Protein AF-A0A1V5Y8K9-F1 (afdb_monomer_lite)

Radius of gyration: 16.82 Å; chains: 1; bounding box: 40×36×46 Å

Sequence (239 aa):
MERVLEIHMQEMGMYGPARVLELEQQPVSFGASEILSDGMVEGLVDAAVLACEGAGSVIVSRPEVLQAIGGHMTGLVSTEPIAEIQDGLEARGCILLDRRAGVDQLAAFKKAVENGFEKIALTLTGENARCAADLREREEELGARAMILAVHNTGISEGQAEILAESCDLVWSCASRAVREVAGRKAVLQMGISIPVFAFTLAGKRLLLNRALHFKAPLVMHRAALPLAPEDKQPSPLV

pLDDT: mean 95.14, std 3.75, range [74.12, 98.81]

Foldseek 3Di:
DVVLVVVCCVPQVALHLSGDQFAPDQPDLDFPLLLVLLCLVVVLAQWEWDAAAQFATKIDRHSRRSCSRRRSDPDDPFHAHDPSNNVVCVVVVMDGLDRRNHHDQLSNLLVCVVVPTANYEYEDELVVLVSLVVLVVCCVVSVYRYQYEYPNHAPHDLVSLQSCLVRHQKYKCALAPSVQPRNQQQFPDWDDAQTIIGGNDPSSVVSSVSSVVVRPDDDDDDDDRTPRHDPVSYDPPRD

Structure (mmCIF, N/CA/C/O backbone):
data_AF-A0A1V5Y8K9-F1
#
_entry.id   AF-A0A1V5Y8K9-F1
#
loop_
_atom_site.group_PDB
_atom_site.id
_atom_site.type_symbol
_atom_site.label_atom_id
_atom_site.label_alt_id
_atom_site.label_comp_id
_atom_site.label_asym_id
_atom_site.label_entity_id
_atom_site.label_seq_id
_atom_site.pdbx_PDB_ins_code
_atom_site.Cartn_x
_atom_site.Cartn_y
_atom_site.Cartn_z
_atom_site.occupancy
_atom_site.B_iso_or_equiv
_atom_site.auth_seq_id
_atom_site.auth_comp_id
_atom_site.auth_asym_id
_atom_site.auth_atom_id
_atom_site.pdbx_PDB_model_num
ATOM 1 N N . MET A 1 1 ? 13.364 -7.293 14.438 1.00 74.12 1 MET A N 1
ATOM 2 C CA . MET A 1 1 ? 13.243 -6.841 13.038 1.00 74.12 1 MET A CA 1
ATOM 3 C C . MET A 1 1 ? 14.333 -7.470 12.187 1.00 74.12 1 MET A C 1
ATOM 5 O O . MET A 1 1 ? 13.983 -8.202 11.281 1.00 74.12 1 MET A O 1
ATOM 9 N N . GLU A 1 2 ? 15.609 -7.301 12.548 1.00 84.62 2 GLU A N 1
ATOM 10 C CA . GLU A 1 2 ? 16.771 -7.899 11.860 1.00 84.62 2 GLU A CA 1
ATOM 11 C C . GLU A 1 2 ? 16.599 -9.387 11.516 1.00 84.62 2 GLU A C 1
ATOM 13 O O . GLU A 1 2 ? 16.552 -9.735 10.346 1.00 84.62 2 GLU A O 1
ATOM 18 N N . ARG A 1 3 ? 16.326 -10.244 12.509 1.00 88.69 3 ARG A N 1
ATOM 19 C CA . ARG A 1 3 ? 16.086 -11.681 12.277 1.00 88.69 3 ARG A CA 1
ATOM 20 C C . ARG A 1 3 ? 14.969 -11.991 11.265 1.00 88.69 3 ARG A C 1
ATOM 22 O O . ARG A 1 3 ? 15.041 -12.988 10.564 1.00 88.69 3 ARG A O 1
ATOM 29 N N . VAL A 1 4 ? 13.910 -11.178 11.217 1.00 87.94 4 VAL A N 1
ATOM 30 C CA . VAL A 1 4 ? 12.805 -11.379 10.257 1.00 87.94 4 VAL A CA 1
ATOM 31 C C . VAL A 1 4 ? 13.268 -11.020 8.847 1.00 87.94 4 VAL A C 1
ATOM 33 O O . VAL A 1 4 ? 12.968 -11.744 7.905 1.00 87.94 4 VAL A O 1
ATOM 36 N N . LEU A 1 5 ? 14.042 -9.941 8.719 1.00 88.62 5 LEU A N 1
ATOM 37 C CA . LEU A 1 5 ? 14.625 -9.521 7.450 1.00 88.62 5 LEU A CA 1
ATOM 38 C C . LEU A 1 5 ? 15.590 -10.578 6.901 1.00 88.62 5 LEU A C 1
ATOM 40 O O . LEU A 1 5 ? 15.495 -10.925 5.732 1.00 88.62 5 LEU A O 1
ATOM 44 N N . GLU A 1 6 ? 16.459 -11.138 7.746 1.00 91.31 6 GLU A N 1
ATOM 45 C CA . GLU A 1 6 ? 17.383 -12.214 7.360 1.00 91.31 6 GLU A CA 1
ATOM 46 C C . GLU A 1 6 ? 16.644 -13.446 6.823 1.00 91.31 6 GLU A C 1
ATOM 48 O O . GLU A 1 6 ? 17.034 -13.998 5.795 1.00 91.31 6 GLU A O 1
ATOM 53 N N . ILE A 1 7 ? 15.550 -13.850 7.479 1.00 92.25 7 ILE A N 1
ATOM 54 C CA . ILE A 1 7 ? 14.703 -14.958 7.016 1.00 92.25 7 ILE A CA 1
ATOM 55 C C . ILE A 1 7 ? 14.103 -14.622 5.650 1.00 92.25 7 ILE A C 1
ATOM 57 O O . ILE A 1 7 ? 14.198 -15.427 4.731 1.00 92.25 7 ILE A O 1
ATOM 61 N N . HIS A 1 8 ? 13.546 -13.421 5.472 1.00 92.38 8 HIS A N 1
ATOM 62 C CA . HIS A 1 8 ? 12.984 -13.025 4.181 1.00 92.38 8 HIS A CA 1
ATOM 63 C C . HIS A 1 8 ? 14.051 -12.938 3.077 1.00 92.38 8 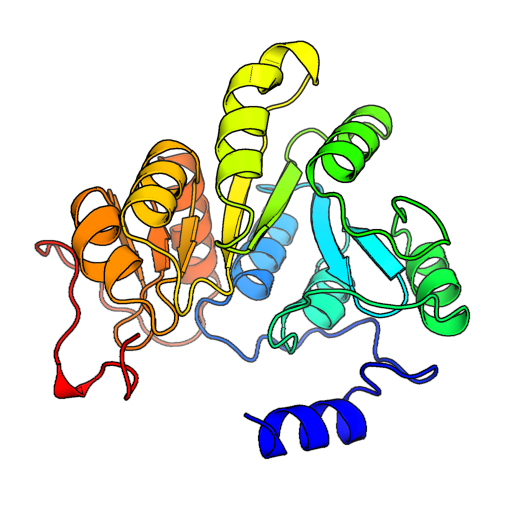HIS A C 1
ATOM 65 O O . HIS A 1 8 ? 13.789 -13.314 1.939 1.00 92.38 8 HIS A O 1
ATOM 71 N N . MET A 1 9 ? 15.272 -12.498 3.385 1.00 93.25 9 MET A N 1
ATOM 72 C CA . MET A 1 9 ? 16.379 -12.521 2.423 1.00 93.25 9 MET A CA 1
ATOM 73 C C . MET A 1 9 ? 16.729 -13.952 1.999 1.00 93.25 9 MET A C 1
ATOM 75 O O . MET A 1 9 ? 16.954 -14.196 0.817 1.00 93.25 9 MET A O 1
ATOM 79 N N . GLN A 1 10 ? 16.740 -14.900 2.939 1.00 94.44 10 GLN A N 1
ATOM 80 C CA . GLN A 1 10 ? 17.047 -16.305 2.659 1.00 94.44 10 GLN A CA 1
ATOM 81 C C . GLN A 1 10 ? 15.921 -17.023 1.904 1.00 94.44 10 GLN A C 1
ATOM 83 O O . GLN A 1 10 ? 16.192 -17.740 0.946 1.00 94.44 10 GLN A O 1
ATOM 88 N N . GLU A 1 11 ? 14.672 -16.844 2.331 1.00 92.88 11 GLU A N 1
ATOM 89 C CA . GLU A 1 11 ? 13.521 -17.584 1.801 1.00 92.88 11 GLU A CA 1
ATOM 90 C C . GLU A 1 11 ? 12.940 -16.947 0.535 1.00 92.88 11 GLU A C 1
ATOM 92 O O . GLU A 1 11 ? 12.492 -17.658 -0.362 1.00 92.88 11 GLU A O 1
ATOM 97 N N . MET A 1 12 ? 12.966 -15.614 0.443 1.00 94.12 12 MET A N 1
ATOM 98 C CA . MET A 1 12 ? 12.319 -14.854 -0.632 1.00 94.12 12 MET A CA 1
ATOM 99 C C . MET A 1 12 ? 13.317 -14.169 -1.570 1.00 94.12 12 MET A C 1
ATOM 101 O O . MET A 1 12 ? 12.895 -13.479 -2.500 1.00 94.12 12 MET A O 1
ATOM 105 N N . GLY A 1 13 ? 14.625 -14.306 -1.323 1.00 95.12 13 GLY A N 1
ATOM 106 C CA . GLY A 1 13 ? 15.669 -13.671 -2.128 1.00 95.12 13 GLY A CA 1
ATOM 107 C C . GLY A 1 13 ? 15.601 -12.140 -2.124 1.00 95.12 13 GLY A C 1
ATOM 108 O O . GLY A 1 13 ? 16.050 -11.514 -3.084 1.00 95.12 13 GLY A O 1
ATOM 109 N N . MET A 1 14 ? 14.990 -11.535 -1.095 1.00 93.75 14 MET A N 1
ATOM 110 C CA . MET A 1 14 ? 14.825 -10.079 -1.009 1.00 93.75 14 MET A CA 1
ATOM 111 C C . MET A 1 14 ? 16.171 -9.363 -1.112 1.00 93.75 14 MET A C 1
ATOM 113 O O . MET A 1 14 ? 17.180 -9.844 -0.595 1.00 93.75 14 MET A O 1
ATOM 117 N N . TYR A 1 15 ? 16.167 -8.190 -1.749 1.00 93.12 15 TYR A N 1
ATOM 118 C CA . TYR A 1 15 ? 17.365 -7.371 -1.994 1.00 93.12 15 TYR A CA 1
ATOM 119 C C . TYR A 1 15 ? 18.460 -8.071 -2.822 1.00 93.12 15 TYR A C 1
ATOM 121 O O . TYR A 1 15 ? 19.618 -7.659 -2.789 1.00 93.12 15 TYR A O 1
ATOM 129 N N . GLY A 1 16 ? 18.108 -9.119 -3.574 1.00 94.75 16 GLY A N 1
ATOM 130 C CA . GLY A 1 16 ? 19.037 -9.869 -4.412 1.00 94.75 16 GLY A CA 1
ATOM 131 C C . GLY A 1 16 ? 18.427 -10.333 -5.739 1.00 94.75 16 GLY A C 1
ATOM 132 O O . GLY A 1 16 ? 17.220 -10.227 -5.955 1.00 94.75 16 GLY A O 1
ATOM 133 N N . PRO A 1 17 ? 19.256 -10.881 -6.643 1.00 96.38 17 PRO A N 1
ATOM 134 C CA . PRO A 1 17 ? 18.831 -11.260 -7.993 1.00 96.38 17 PRO A CA 1
ATOM 135 C C . PRO A 1 17 ? 17.883 -12.470 -8.025 1.00 96.38 17 PRO A C 1
ATOM 137 O O . PRO A 1 17 ? 17.198 -12.696 -9.015 1.00 96.38 17 PRO A O 1
ATOM 140 N N . ALA A 1 18 ? 17.826 -13.250 -6.942 1.00 95.50 18 ALA A N 1
ATOM 141 C CA . ALA A 1 18 ? 16.966 -14.426 -6.811 1.00 95.50 18 ALA A CA 1
ATOM 142 C C . ALA A 1 18 ? 15.607 -14.111 -6.155 1.00 95.50 18 ALA A C 1
ATOM 144 O O . ALA A 1 18 ? 14.974 -15.009 -5.599 1.00 95.50 18 ALA A O 1
ATOM 145 N N . ARG A 1 19 ? 15.174 -12.842 -6.171 1.00 96.81 19 ARG A N 1
ATOM 146 C CA . ARG A 1 19 ? 13.926 -12.412 -5.534 1.00 96.81 19 ARG A CA 1
ATOM 147 C C . ARG A 1 19 ? 12.723 -13.169 -6.091 1.00 96.81 19 ARG A C 1
ATOM 149 O O . ARG A 1 19 ? 12.517 -13.238 -7.301 1.00 96.81 19 ARG A O 1
ATOM 156 N N . VAL A 1 20 ? 11.884 -13.674 -5.195 1.00 97.12 20 VAL A N 1
ATOM 157 C CA . VAL A 1 20 ? 10.565 -14.210 -5.541 1.00 97.12 20 VAL A CA 1
ATOM 158 C C . VAL A 1 20 ? 9.664 -13.061 -5.996 1.00 97.12 20 VAL A C 1
ATOM 160 O O . VAL A 1 20 ? 9.479 -12.092 -5.262 1.00 97.12 20 VAL A O 1
ATOM 163 N N . LEU A 1 21 ? 9.103 -13.176 -7.204 1.00 97.38 21 LEU A N 1
ATOM 164 C CA . LEU A 1 21 ? 8.271 -12.139 -7.834 1.00 97.38 21 LEU A CA 1
ATOM 165 C C . LEU A 1 21 ? 6.805 -12.549 -8.028 1.00 97.38 21 LEU A C 1
ATOM 167 O O . LEU A 1 21 ? 6.030 -11.756 -8.547 1.00 97.38 21 LEU A O 1
ATOM 171 N N . GLU A 1 22 ? 6.418 -13.761 -7.622 1.00 96.81 22 GLU A N 1
ATOM 172 C CA . GLU A 1 22 ? 5.031 -14.245 -7.610 1.00 96.81 22 GLU A CA 1
ATOM 173 C C . GLU A 1 22 ? 4.796 -15.061 -6.335 1.00 96.81 22 GLU A C 1
ATOM 175 O O . GLU A 1 22 ? 5.604 -15.927 -5.994 1.00 96.81 22 GLU A O 1
ATOM 180 N N . LEU A 1 23 ? 3.711 -14.770 -5.618 1.00 94.50 23 LEU A N 1
ATOM 181 C CA . LEU A 1 23 ? 3.360 -15.409 -4.354 1.00 94.50 23 LEU A CA 1
ATOM 182 C C . LEU A 1 23 ? 1.836 -15.449 -4.197 1.00 94.50 23 LEU A C 1
ATOM 184 O O . LEU A 1 23 ? 1.176 -14.420 -4.283 1.00 94.50 23 LEU A O 1
ATOM 188 N N . GLU A 1 24 ? 1.271 -16.623 -3.921 1.00 90.12 24 GLU A N 1
ATOM 189 C CA . GLU A 1 24 ? -0.172 -16.761 -3.650 1.00 90.12 24 GLU A CA 1
ATOM 190 C C . GLU A 1 24 ? -0.498 -16.629 -2.156 1.00 90.12 24 GLU A C 1
ATOM 192 O O . GLU A 1 24 ? -1.630 -16.350 -1.758 1.00 90.12 24 GLU A O 1
ATOM 197 N N . GLN A 1 25 ? 0.494 -16.868 -1.300 1.00 88.75 25 GLN A N 1
ATOM 198 C CA . GLN A 1 25 ? 0.333 -16.871 0.142 1.00 88.75 25 GLN A CA 1
ATOM 199 C C . GLN A 1 25 ? 0.067 -15.457 0.666 1.00 88.75 25 GLN A C 1
ATOM 201 O O . GLN A 1 25 ? 0.749 -14.490 0.332 1.00 88.75 25 GLN A O 1
ATOM 206 N N . GLN A 1 26 ? -0.904 -15.378 1.570 1.00 87.38 26 GLN A N 1
ATOM 207 C CA . GLN A 1 26 ? -1.323 -14.165 2.262 1.00 87.38 26 GLN A CA 1
ATOM 208 C C . GLN A 1 26 ? -0.941 -14.282 3.749 1.00 87.38 26 GLN A C 1
ATOM 210 O O . GLN A 1 26 ? -1.756 -14.750 4.551 1.00 87.38 26 GLN A O 1
ATOM 215 N N . PRO A 1 27 ? 0.312 -13.961 4.131 1.00 83.25 27 PRO A N 1
ATOM 216 C CA . PRO A 1 27 ? 0.825 -14.176 5.480 1.00 83.25 27 PRO A CA 1
ATOM 217 C C . PRO A 1 27 ? 0.194 -13.248 6.523 1.00 83.25 27 PRO A C 1
ATOM 219 O O . PRO A 1 27 ? 0.219 -13.578 7.710 1.00 83.25 27 PRO A O 1
ATOM 222 N N . VAL A 1 28 ? -0.374 -12.104 6.119 1.00 88.00 28 VAL A N 1
ATOM 223 C CA . VAL A 1 28 ? -0.943 -11.123 7.050 1.00 88.00 28 VAL A CA 1
ATOM 224 C C . VAL A 1 28 ? -2.467 -11.100 6.962 1.00 88.00 28 VAL A C 1
ATOM 226 O O . VAL A 1 28 ? -3.063 -11.045 5.890 1.00 88.00 28 VAL A O 1
ATOM 229 N N . SER A 1 29 ? -3.144 -11.092 8.114 1.00 92.25 29 SER A N 1
ATOM 230 C CA . SER A 1 29 ? -4.611 -11.119 8.138 1.00 92.25 29 SER A CA 1
ATOM 231 C C . SER A 1 29 ? -5.245 -9.927 7.417 1.00 92.25 29 SER A C 1
ATOM 233 O O . SER A 1 29 ? -6.138 -10.109 6.597 1.00 92.25 29 SER A O 1
ATOM 235 N N . PHE A 1 30 ? -4.762 -8.717 7.701 1.00 95.12 30 PHE A N 1
ATOM 236 C CA . PHE A 1 30 ? -5.234 -7.461 7.107 1.00 95.12 30 PHE A CA 1
ATOM 237 C C . PHE A 1 30 ? -4.038 -6.601 6.673 1.00 95.12 30 PHE A C 1
ATOM 239 O O . PHE A 1 30 ? -3.928 -5.434 7.053 1.00 95.12 30 PHE A O 1
ATOM 246 N N . GLY A 1 31 ? -3.080 -7.196 5.958 1.00 95.75 31 GLY A N 1
ATOM 247 C CA . GLY A 1 31 ? -1.970 -6.448 5.371 1.00 95.75 31 GLY A CA 1
ATOM 248 C C . GLY A 1 31 ? -2.405 -5.707 4.107 1.00 95.75 31 GLY A C 1
ATOM 249 O O . GLY A 1 31 ? -3.463 -5.977 3.533 1.00 95.75 31 GLY A O 1
ATOM 250 N N . ALA A 1 32 ? -1.623 -4.703 3.709 1.00 97.06 32 ALA A N 1
ATOM 251 C CA . ALA A 1 32 ? -1.962 -3.868 2.558 1.00 97.06 32 ALA A CA 1
ATOM 252 C C . ALA A 1 32 ? -1.979 -4.683 1.265 1.00 97.06 32 ALA A C 1
ATOM 254 O O . ALA A 1 32 ? -2.900 -4.536 0.465 1.00 97.06 32 ALA A O 1
ATOM 255 N N . SER A 1 33 ? -1.007 -5.579 1.091 1.00 96.81 33 SER A N 1
ATOM 256 C CA . SER A 1 33 ? -0.920 -6.423 -0.094 1.00 96.81 33 SER A CA 1
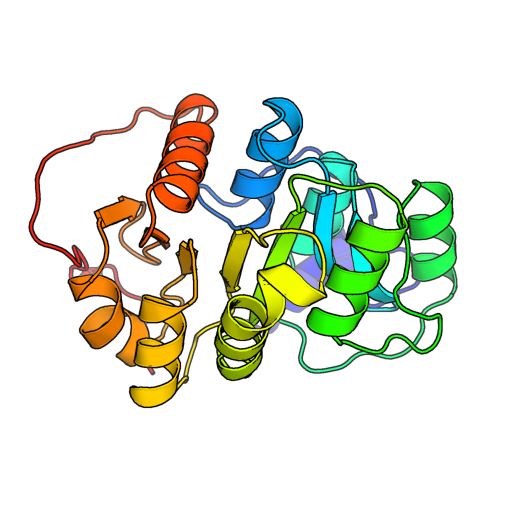ATOM 257 C C . SER A 1 33 ? -2.069 -7.424 -0.179 1.00 96.81 33 SER A C 1
ATOM 259 O O . SER A 1 33 ? -2.615 -7.619 -1.259 1.00 96.81 33 SER A O 1
ATOM 261 N N . GLU A 1 34 ? -2.524 -7.980 0.946 1.00 96.88 34 GLU A N 1
ATOM 262 C CA . GLU A 1 34 ? -3.670 -8.891 0.965 1.00 96.88 34 GLU A CA 1
ATOM 263 C C . GLU A 1 34 ? -4.969 -8.178 0.596 1.00 96.88 34 GLU A C 1
ATOM 265 O O . GLU A 1 34 ? -5.731 -8.670 -0.232 1.00 96.88 34 GLU A O 1
ATOM 270 N N . ILE A 1 35 ? -5.204 -6.996 1.175 1.00 98.00 35 ILE A N 1
ATOM 271 C CA . ILE A 1 35 ? -6.380 -6.180 0.857 1.00 98.00 35 ILE A CA 1
ATOM 272 C C . ILE A 1 35 ? -6.393 -5.804 -0.628 1.00 98.00 35 ILE A C 1
ATOM 274 O O . ILE A 1 35 ? -7.439 -5.891 -1.269 1.00 98.00 35 ILE A O 1
ATOM 278 N N . LEU A 1 36 ? -5.255 -5.361 -1.168 1.00 98.12 36 LEU A N 1
ATOM 279 C CA . LEU A 1 36 ? -5.160 -4.964 -2.570 1.00 98.12 36 LEU A CA 1
ATOM 280 C C . LEU A 1 36 ? -5.263 -6.161 -3.516 1.00 98.12 36 LEU A C 1
ATOM 282 O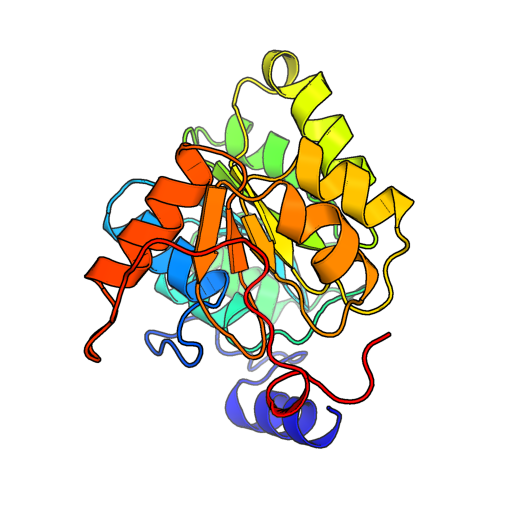 O . LEU A 1 36 ? -5.929 -6.039 -4.536 1.00 98.12 36 LEU A O 1
ATOM 286 N N . SER A 1 37 ? -4.682 -7.311 -3.166 1.00 97.38 37 SER A N 1
ATOM 287 C CA . SER A 1 37 ? -4.807 -8.546 -3.950 1.00 97.38 37 SER A CA 1
ATOM 288 C C . SER A 1 37 ? -6.264 -8.987 -4.061 1.00 97.38 37 SER A C 1
ATOM 290 O O . SER A 1 37 ? -6.755 -9.194 -5.168 1.00 97.38 37 SER A O 1
ATOM 292 N N . ASP A 1 38 ? -6.989 -9.058 -2.939 1.00 97.62 38 ASP A N 1
ATOM 293 C CA . ASP A 1 38 ? -8.421 -9.386 -2.957 1.00 97.62 38 ASP A CA 1
ATOM 294 C C . ASP A 1 38 ? -9.222 -8.299 -3.696 1.00 97.62 38 ASP A C 1
ATOM 296 O O . ASP A 1 38 ? -10.173 -8.589 -4.418 1.00 97.62 38 ASP A O 1
ATOM 300 N N . GLY A 1 39 ? -8.827 -7.029 -3.549 1.00 98.06 39 GLY A N 1
ATOM 301 C CA . GLY A 1 39 ? -9.414 -5.909 -4.283 1.00 98.06 39 GLY A CA 1
ATOM 302 C C . GLY A 1 39 ? -9.232 -6.022 -5.799 1.00 98.06 39 GLY A C 1
ATOM 303 O O . GLY A 1 39 ? -10.150 -5.677 -6.537 1.00 98.06 39 GLY A O 1
ATOM 304 N N . MET A 1 40 ? -8.092 -6.531 -6.266 1.00 97.75 40 MET A N 1
ATOM 305 C CA . MET A 1 40 ? -7.842 -6.804 -7.682 1.00 97.75 40 MET A CA 1
ATOM 306 C C . MET A 1 40 ? -8.675 -7.973 -8.197 1.00 97.75 40 MET A C 1
ATOM 308 O O . MET A 1 40 ? -9.294 -7.861 -9.252 1.00 97.75 40 MET A O 1
ATOM 312 N N . VAL A 1 41 ? -8.754 -9.064 -7.429 1.00 96.56 41 VAL A N 1
ATOM 313 C CA . VAL A 1 41 ? -9.584 -10.232 -7.770 1.00 96.56 41 VAL A CA 1
ATOM 314 C C . VAL A 1 41 ? -11.056 -9.837 -7.943 1.00 96.56 41 VAL A C 1
ATOM 316 O O . VAL A 1 41 ? -11.708 -10.283 -8.883 1.00 96.56 41 VAL A O 1
ATOM 319 N N . GLU A 1 42 ? -11.557 -8.944 -7.089 1.00 97.56 42 GLU A N 1
ATOM 320 C CA . GLU A 1 42 ? -12.947 -8.466 -7.107 1.00 97.56 42 GLU A CA 1
ATOM 321 C C . GLU A 1 42 ? -13.165 -7.227 -8.003 1.00 97.56 42 GLU A C 1
ATOM 323 O O . GLU A 1 42 ? -14.242 -6.622 -8.005 1.00 97.56 42 GLU A O 1
ATOM 328 N N . GLY A 1 43 ? -12.146 -6.800 -8.758 1.00 96.81 43 GLY A N 1
ATOM 329 C CA . GLY A 1 43 ? -12.230 -5.658 -9.676 1.00 96.81 43 GLY A CA 1
ATOM 330 C C . GLY A 1 43 ? -12.466 -4.303 -8.994 1.00 96.81 43 GLY A C 1
ATOM 331 O O . GLY A 1 43 ? -12.952 -3.361 -9.628 1.00 96.81 43 GLY A O 1
ATOM 332 N N . LEU A 1 44 ? -12.150 -4.181 -7.703 1.00 97.94 44 LEU A N 1
ATOM 333 C CA . LEU A 1 44 ? -12.151 -2.919 -6.954 1.00 97.94 44 LEU A CA 1
ATOM 334 C C . LEU A 1 44 ? -10.904 -2.075 -7.236 1.00 97.94 44 LEU A C 1
ATOM 336 O O . LEU A 1 44 ? -10.954 -0.859 -7.065 1.00 97.94 44 LEU A O 1
ATOM 340 N N . VAL A 1 45 ? -9.814 -2.723 -7.648 1.00 98.06 45 VAL A N 1
ATOM 341 C CA . VAL A 1 45 ? -8.517 -2.126 -7.979 1.00 98.06 45 VAL A CA 1
ATOM 342 C C . VAL A 1 45 ? -8.033 -2.754 -9.285 1.00 98.06 45 VAL A C 1
ATOM 344 O O . VAL A 1 45 ? -7.991 -3.971 -9.386 1.00 98.06 45 VAL A O 1
ATOM 347 N N . ASP A 1 46 ? -7.661 -1.952 -10.276 1.00 97.56 46 ASP A N 1
ATOM 348 C CA . ASP A 1 46 ? -7.120 -2.448 -11.552 1.00 97.56 46 ASP A CA 1
ATOM 349 C C . ASP A 1 46 ? -5.585 -2.492 -11.530 1.00 97.56 46 ASP A C 1
ATOM 351 O O . ASP A 1 46 ? -4.961 -3.345 -12.159 1.00 97.56 46 ASP A O 1
ATOM 355 N N . ALA A 1 47 ? -4.970 -1.569 -10.787 1.00 98.38 47 ALA A N 1
ATOM 356 C CA . ALA A 1 47 ? -3.531 -1.514 -10.577 1.00 98.38 47 ALA A CA 1
ATOM 357 C C . ALA A 1 47 ? -3.192 -0.936 -9.204 1.00 98.38 47 ALA A C 1
ATOM 359 O O . ALA A 1 47 ? -3.928 -0.115 -8.656 1.00 98.38 47 ALA A O 1
ATOM 360 N N . ALA A 1 48 ? -2.046 -1.333 -8.667 1.00 98.56 48 ALA A N 1
ATOM 361 C CA . ALA A 1 48 ? -1.467 -0.749 -7.475 1.00 98.56 48 ALA A CA 1
ATOM 362 C C . ALA A 1 48 ? -0.095 -0.152 -7.770 1.00 98.56 48 ALA A C 1
ATOM 364 O O . ALA A 1 48 ? 0.710 -0.740 -8.491 1.00 98.56 48 ALA A O 1
ATOM 365 N N . VAL A 1 49 ? 0.176 0.988 -7.150 1.00 98.44 49 VAL A N 1
ATOM 366 C CA . VAL A 1 49 ? 1.490 1.613 -7.086 1.00 98.44 49 VAL A CA 1
ATOM 367 C C . VAL A 1 49 ? 2.109 1.295 -5.727 1.00 98.44 49 VAL A C 1
ATOM 369 O O . VAL A 1 49 ? 1.527 1.579 -4.673 1.00 98.44 49 VAL A O 1
ATOM 372 N N . LEU A 1 50 ? 3.283 0.672 -5.745 1.00 96.81 50 LEU A N 1
ATOM 373 C CA . LEU A 1 50 ? 4.023 0.297 -4.547 1.00 96.81 50 LEU A CA 1
ATOM 374 C C . LEU A 1 50 ? 5.526 0.454 -4.742 1.00 96.81 50 LEU A C 1
ATOM 376 O O . LEU A 1 50 ? 6.022 0.550 -5.861 1.00 96.81 50 LEU A O 1
ATOM 380 N N . ALA A 1 51 ? 6.252 0.527 -3.632 1.00 96.94 51 ALA A N 1
ATOM 381 C CA . ALA A 1 51 ? 7.705 0.475 -3.649 1.00 96.94 51 ALA A CA 1
ATOM 382 C C . ALA A 1 51 ? 8.176 -0.987 -3.724 1.00 96.94 51 ALA A C 1
ATOM 384 O O . ALA A 1 51 ? 7.609 -1.853 -3.062 1.00 96.94 51 ALA A O 1
ATOM 385 N N . CYS A 1 52 ? 9.216 -1.252 -4.509 1.00 97.25 52 CYS A N 1
ATOM 386 C CA . CYS A 1 52 ? 9.888 -2.540 -4.620 1.00 97.25 52 CYS A CA 1
ATOM 387 C C . CYS A 1 52 ? 11.399 -2.323 -4.548 1.00 97.25 52 CYS A C 1
ATOM 389 O O . CYS A 1 52 ? 11.953 -1.481 -5.259 1.00 97.25 52 CYS A O 1
ATOM 391 N N . GLU A 1 53 ? 12.092 -3.087 -3.708 1.00 96.44 53 GLU A N 1
ATOM 392 C CA . GLU A 1 53 ? 13.550 -3.073 -3.706 1.00 96.44 53 GLU A CA 1
ATOM 393 C C . GLU A 1 53 ? 14.088 -3.501 -5.078 1.00 96.44 53 GLU A C 1
ATOM 395 O O . GLU A 1 53 ? 13.458 -4.300 -5.771 1.00 96.44 53 GLU A O 1
ATOM 400 N N . GLY A 1 54 ? 15.214 -2.940 -5.514 1.00 97.56 54 GLY A N 1
ATOM 401 C CA . GLY A 1 54 ? 15.754 -3.206 -6.851 1.00 97.56 54 GLY A CA 1
ATOM 402 C C . GLY A 1 54 ? 15.082 -2.425 -7.986 1.00 97.56 54 GLY A C 1
ATOM 403 O O . GLY A 1 54 ? 15.673 -2.265 -9.055 1.00 97.56 54 GLY A O 1
ATOM 404 N N . ALA A 1 55 ? 13.858 -1.930 -7.775 1.00 98.19 55 ALA A N 1
ATOM 405 C CA . ALA A 1 55 ? 12.997 -1.411 -8.840 1.00 98.19 55 ALA A CA 1
ATOM 406 C C . ALA A 1 55 ? 12.387 -0.025 -8.562 1.00 98.19 55 ALA A C 1
ATOM 408 O O . ALA A 1 55 ? 11.968 0.644 -9.503 1.00 98.19 55 ALA A O 1
ATOM 409 N N . GLY A 1 56 ? 12.378 0.445 -7.312 1.00 98.00 56 GLY A N 1
ATOM 410 C CA . GLY A 1 56 ? 11.795 1.737 -6.947 1.00 98.00 56 GLY A CA 1
ATOM 411 C C . GLY A 1 56 ? 10.268 1.688 -6.921 1.00 98.00 56 GLY A C 1
ATOM 412 O O . GLY A 1 56 ? 9.688 0.711 -6.450 1.00 98.00 56 GLY A O 1
ATOM 413 N N . SER A 1 57 ? 9.598 2.735 -7.402 1.00 98.19 57 SER A N 1
ATOM 414 C CA . SER A 1 57 ? 8.140 2.721 -7.571 1.00 98.19 57 SER A CA 1
ATOM 415 C C . SER A 1 57 ? 7.732 1.887 -8.786 1.00 98.19 57 SER A C 1
ATOM 417 O O . SER A 1 57 ? 8.221 2.097 -9.898 1.00 98.19 57 SER A O 1
ATOM 419 N N . VAL A 1 58 ? 6.798 0.963 -8.577 1.00 98.56 58 VAL A N 1
ATOM 420 C CA . VAL A 1 58 ? 6.310 0.029 -9.594 1.00 98.56 58 VAL A CA 1
ATOM 421 C C . VAL A 1 58 ? 4.788 0.037 -9.646 1.00 98.56 58 VAL A C 1
ATOM 423 O O . VAL A 1 58 ? 4.123 0.134 -8.615 1.00 98.56 58 VAL A O 1
ATOM 426 N N . ILE A 1 59 ? 4.241 -0.064 -10.856 1.00 98.81 59 ILE A N 1
ATOM 427 C CA . ILE A 1 59 ? 2.817 -0.255 -11.116 1.00 98.81 59 ILE A CA 1
ATOM 428 C C . ILE A 1 59 ? 2.592 -1.739 -11.397 1.00 98.81 59 ILE A C 1
ATOM 430 O O . ILE A 1 59 ? 3.220 -2.314 -12.290 1.00 98.81 59 ILE A O 1
ATOM 434 N N . VAL A 1 60 ? 1.692 -2.351 -10.635 1.00 98.69 60 VAL A N 1
ATOM 435 C CA . VAL A 1 60 ? 1.412 -3.788 -10.669 1.00 98.69 60 VAL A CA 1
ATOM 436 C C . VAL A 1 60 ? -0.083 -4.011 -10.842 1.00 98.69 60 VAL A C 1
ATOM 438 O O . VAL A 1 60 ? -0.879 -3.401 -10.137 1.00 98.69 60 VAL A O 1
ATOM 441 N N . SER A 1 61 ? -0.469 -4.901 -11.752 1.00 98.25 61 SER A N 1
ATOM 442 C CA . SER A 1 61 ? -1.871 -5.247 -12.048 1.00 98.25 61 SER A CA 1
ATOM 443 C C . SER A 1 61 ? -2.187 -6.734 -11.843 1.00 98.25 61 SER A C 1
ATOM 445 O O . SER A 1 61 ? -3.275 -7.197 -12.178 1.00 98.25 61 SER A O 1
ATOM 447 N N . ARG A 1 62 ? -1.235 -7.499 -11.293 1.00 98.00 62 ARG A N 1
ATOM 448 C CA . ARG A 1 62 ? -1.373 -8.933 -11.009 1.00 98.00 62 ARG A CA 1
ATOM 449 C C . ARG A 1 62 ? -1.303 -9.191 -9.499 1.00 98.00 62 ARG A C 1
ATOM 451 O O . ARG A 1 62 ? -0.277 -8.845 -8.904 1.00 98.00 62 ARG A O 1
ATOM 458 N N . PRO A 1 63 ? -2.336 -9.798 -8.881 1.00 97.31 63 PRO A N 1
ATOM 459 C CA . PRO A 1 63 ? -2.389 -10.035 -7.435 1.00 97.31 63 PRO A CA 1
ATOM 460 C C . PRO A 1 63 ? -1.176 -10.797 -6.888 1.00 97.31 63 PRO A C 1
ATOM 462 O O . PRO A 1 63 ? -0.577 -10.389 -5.901 1.00 97.31 63 PRO A O 1
ATOM 465 N N . GLU A 1 64 ? -0.759 -11.865 -7.561 1.00 97.50 64 GLU A N 1
ATOM 466 C CA . GLU A 1 64 ? 0.363 -12.716 -7.163 1.00 97.50 64 GLU A CA 1
ATOM 467 C C . GLU A 1 64 ? 1.704 -11.971 -7.175 1.00 97.50 64 GLU A C 1
ATOM 469 O O . GLU A 1 64 ? 2.565 -12.215 -6.328 1.00 97.50 64 GLU A O 1
ATOM 474 N N . VAL A 1 65 ? 1.873 -11.018 -8.096 1.00 98.00 65 VAL A N 1
ATOM 475 C CA . VAL A 1 65 ? 3.074 -10.177 -8.162 1.00 98.00 65 VAL A CA 1
ATOM 476 C C . VAL A 1 65 ? 3.027 -9.107 -7.079 1.00 98.00 65 VAL A C 1
ATOM 478 O O . VAL A 1 65 ? 4.005 -8.892 -6.367 1.00 98.00 65 VAL A O 1
ATOM 481 N N . LEU A 1 66 ? 1.864 -8.478 -6.896 1.00 97.62 66 LEU A N 1
ATOM 482 C CA . LEU A 1 66 ? 1.639 -7.498 -5.837 1.00 97.62 66 LEU A CA 1
ATOM 483 C C . LEU A 1 66 ? 1.935 -8.101 -4.461 1.00 97.62 66 LEU A C 1
ATOM 485 O O . LEU A 1 66 ? 2.601 -7.477 -3.631 1.00 97.62 66 LEU A O 1
ATOM 489 N N . GLN A 1 67 ? 1.469 -9.326 -4.237 1.00 96.50 67 GLN A N 1
ATOM 490 C CA . GLN A 1 67 ? 1.648 -10.046 -2.991 1.00 96.50 67 GLN A CA 1
ATOM 491 C C . GLN A 1 67 ? 3.112 -10.431 -2.750 1.00 96.50 67 GLN A C 1
ATOM 493 O O . GLN A 1 67 ? 3.595 -10.277 -1.628 1.00 96.50 67 GLN A O 1
ATOM 498 N N . ALA A 1 68 ? 3.848 -10.846 -3.786 1.00 96.31 68 ALA A N 1
ATOM 499 C CA . ALA A 1 68 ? 5.281 -11.130 -3.675 1.00 96.31 68 ALA A CA 1
ATOM 500 C C . ALA A 1 68 ? 6.105 -9.894 -3.282 1.00 96.31 68 ALA A C 1
ATOM 502 O O . ALA A 1 68 ? 7.049 -9.993 -2.493 1.00 96.31 68 ALA A O 1
ATOM 503 N N . ILE A 1 69 ? 5.729 -8.720 -3.799 1.00 95.81 69 ILE A N 1
ATOM 504 C CA . ILE A 1 69 ? 6.407 -7.464 -3.474 1.00 95.81 69 ILE A CA 1
ATOM 505 C C . ILE A 1 69 ? 6.056 -7.017 -2.052 1.00 95.81 69 ILE A C 1
ATOM 507 O O . ILE A 1 69 ? 6.953 -6.789 -1.241 1.00 95.81 69 ILE A O 1
ATOM 511 N N . GLY A 1 70 ? 4.762 -6.888 -1.747 1.00 93.56 70 GLY A N 1
ATOM 512 C CA . GLY A 1 70 ? 4.293 -6.227 -0.529 1.00 93.56 70 GLY A CA 1
ATOM 513 C C . GLY A 1 70 ? 4.196 -7.120 0.710 1.00 93.56 70 GLY A C 1
ATOM 514 O O . GLY A 1 70 ? 4.397 -6.624 1.817 1.00 93.56 70 GLY A O 1
ATOM 515 N N . GLY A 1 71 ? 3.932 -8.422 0.556 1.00 90.25 71 GLY A N 1
ATOM 516 C CA . GLY A 1 71 ? 3.563 -9.308 1.672 1.00 90.25 71 GLY A CA 1
ATOM 517 C C . GLY A 1 71 ? 4.647 -9.490 2.737 1.00 90.25 71 GLY A C 1
ATOM 518 O O . GLY A 1 71 ? 4.340 -9.740 3.902 1.00 90.25 71 GLY A O 1
ATOM 519 N N . HIS A 1 72 ? 5.915 -9.317 2.356 1.00 86.06 72 HIS A N 1
ATOM 520 C CA . HIS A 1 72 ? 7.077 -9.495 3.236 1.00 86.06 72 HIS A CA 1
ATOM 521 C C . HIS A 1 72 ? 7.921 -8.224 3.415 1.00 86.06 72 HIS A C 1
ATOM 523 O O . HIS A 1 72 ? 8.943 -8.251 4.107 1.00 86.06 72 HIS A O 1
ATOM 529 N N . MET A 1 73 ? 7.511 -7.102 2.818 1.00 85.25 73 MET A N 1
ATOM 530 C CA . MET A 1 73 ? 8.294 -5.870 2.843 1.00 85.25 73 MET A CA 1
ATOM 531 C C . MET A 1 73 ? 8.189 -5.160 4.193 1.00 85.25 73 MET A C 1
ATOM 533 O O . MET A 1 73 ? 7.103 -4.830 4.665 1.00 85.25 73 MET A O 1
ATOM 537 N N . THR A 1 74 ? 9.332 -4.871 4.816 1.00 78.62 74 THR A N 1
ATOM 538 C CA . THR A 1 74 ? 9.400 -4.253 6.152 1.00 78.62 74 THR A CA 1
ATOM 539 C C . THR A 1 74 ? 9.583 -2.728 6.127 1.00 78.62 74 THR A C 1
ATOM 541 O O . THR A 1 74 ? 10.021 -2.145 7.115 1.00 78.62 74 THR A O 1
ATOM 544 N N . GLY A 1 75 ? 9.196 -2.073 5.031 1.00 84.81 75 GLY A N 1
ATOM 545 C CA . GLY A 1 75 ? 9.425 -0.650 4.762 1.00 84.81 75 GLY A CA 1
ATOM 546 C C . GLY A 1 75 ? 10.678 -0.427 3.917 1.00 84.81 75 GLY A C 1
ATOM 547 O O . GLY A 1 75 ? 11.662 -1.152 4.056 1.00 84.81 75 GLY A O 1
ATOM 548 N N . LEU A 1 76 ? 10.631 0.562 3.022 1.00 90.69 76 LEU A N 1
ATOM 549 C CA . LEU A 1 76 ? 11.713 0.887 2.095 1.00 90.69 76 LEU A CA 1
ATOM 550 C C . LEU A 1 76 ? 11.921 2.402 2.067 1.00 90.69 76 LEU A C 1
ATOM 552 O O . LEU A 1 76 ? 11.019 3.140 1.679 1.00 90.69 76 LEU A O 1
ATOM 556 N N . VAL A 1 77 ? 13.102 2.852 2.492 1.00 89.50 77 VAL A N 1
ATOM 557 C CA . VAL A 1 77 ? 13.483 4.275 2.461 1.00 89.50 77 VAL A CA 1
ATOM 558 C C . VAL A 1 77 ? 14.112 4.619 1.113 1.00 89.50 77 VAL A C 1
ATOM 560 O O . VAL A 1 77 ? 13.731 5.587 0.464 1.00 89.50 77 VAL A O 1
ATOM 563 N N . SER A 1 78 ? 15.060 3.795 0.674 1.00 93.31 78 SER A N 1
ATOM 564 C CA . SER A 1 78 ? 15.727 3.900 -0.619 1.00 93.31 78 SER A CA 1
ATOM 565 C C . SER A 1 78 ? 16.149 2.515 -1.105 1.00 93.31 78 SER A C 1
ATOM 567 O O . SER A 1 78 ? 16.105 1.534 -0.359 1.00 93.31 78 SER A O 1
ATOM 569 N N . THR A 1 79 ? 16.528 2.423 -2.376 1.00 96.12 79 THR A N 1
ATOM 570 C CA . THR A 1 79 ? 17.029 1.191 -2.982 1.00 96.12 79 THR A CA 1
ATOM 571 C C . THR A 1 79 ? 17.942 1.517 -4.162 1.00 96.12 79 THR A C 1
ATOM 573 O O . THR A 1 79 ? 18.019 2.668 -4.591 1.00 96.12 79 THR A O 1
ATOM 576 N N . GLU A 1 80 ? 18.630 0.505 -4.676 1.00 97.06 80 GLU A N 1
ATOM 577 C CA . GLU A 1 80 ? 19.492 0.598 -5.853 1.00 97.06 80 GLU A CA 1
ATOM 578 C C . GLU A 1 80 ? 18.976 -0.348 -6.943 1.00 97.06 80 GLU A C 1
ATOM 580 O O . GLU A 1 80 ? 18.322 -1.338 -6.612 1.00 97.06 80 GLU A O 1
ATOM 585 N N . PRO A 1 81 ? 19.244 -0.073 -8.231 1.00 98.19 81 PRO A N 1
ATOM 586 C CA . PRO A 1 81 ? 18.821 -0.945 -9.322 1.00 98.19 81 PRO A CA 1
ATOM 587 C C . PRO A 1 81 ? 19.355 -2.376 -9.194 1.00 98.19 81 PRO A C 1
ATOM 589 O O . PRO A 1 81 ? 20.561 -2.584 -9.076 1.00 98.19 81 PRO A O 1
ATOM 592 N N . ILE A 1 82 ? 18.462 -3.360 -9.315 1.00 98.50 82 ILE A N 1
ATOM 593 C CA . ILE A 1 82 ? 18.809 -4.779 -9.481 1.00 98.50 82 ILE A CA 1
ATOM 594 C C . ILE A 1 82 ? 18.157 -5.252 -10.780 1.00 98.50 82 ILE A C 1
ATOM 596 O O . ILE A 1 82 ? 16.931 -5.352 -10.861 1.00 98.50 82 ILE A O 1
ATOM 600 N N . ALA A 1 83 ? 18.975 -5.508 -11.802 1.00 98.50 83 ALA A N 1
ATOM 601 C CA . ALA A 1 83 ? 18.507 -5.774 -13.162 1.00 98.50 83 ALA A CA 1
ATOM 602 C C . ALA A 1 83 ? 17.574 -6.991 -13.226 1.00 98.50 83 ALA A C 1
ATOM 604 O O . ALA A 1 83 ? 16.530 -6.931 -13.860 1.00 98.50 83 ALA A O 1
ATOM 605 N N . GLU A 1 84 ? 17.890 -8.056 -12.493 1.00 98.62 84 GLU A N 1
ATOM 606 C CA . GLU A 1 84 ? 17.110 -9.292 -12.460 1.00 98.62 84 GLU A CA 1
ATOM 607 C C . GLU A 1 84 ? 15.707 -9.077 -11.879 1.00 98.62 84 GLU A C 1
ATOM 609 O O . GLU A 1 84 ? 14.738 -9.667 -12.361 1.00 98.62 84 GLU A O 1
ATOM 614 N N . ILE A 1 85 ? 15.579 -8.191 -10.884 1.00 98.56 85 ILE A N 1
ATOM 615 C CA . ILE A 1 85 ? 14.275 -7.804 -10.336 1.00 98.56 85 ILE A CA 1
ATOM 616 C C . ILE A 1 85 ? 13.511 -6.974 -11.369 1.00 98.56 85 ILE A C 1
ATOM 618 O O . ILE A 1 85 ? 12.347 -7.258 -11.638 1.00 98.56 85 ILE A O 1
ATOM 622 N N . GLN A 1 86 ? 14.156 -5.971 -11.967 1.00 98.75 86 GLN A N 1
ATOM 623 C CA . GLN A 1 86 ? 13.531 -5.084 -12.953 1.00 98.75 86 GLN A CA 1
ATOM 624 C C . GLN A 1 86 ? 13.024 -5.858 -14.175 1.00 98.75 86 GLN A C 1
ATOM 626 O O . GLN A 1 86 ? 11.842 -5.780 -14.510 1.00 98.75 86 GLN A O 1
ATOM 631 N N . ASP A 1 87 ? 13.895 -6.659 -14.785 1.00 98.75 87 ASP A N 1
ATOM 632 C CA . ASP A 1 87 ? 13.574 -7.483 -15.947 1.00 98.75 87 ASP A CA 1
ATOM 633 C C . ASP A 1 87 ? 12.508 -8.533 -15.586 1.00 98.75 87 ASP A C 1
ATOM 635 O O . ASP A 1 87 ? 11.570 -8.771 -16.349 1.00 98.75 87 ASP A O 1
ATOM 639 N N . GLY A 1 88 ? 12.599 -9.132 -14.393 1.00 98.56 88 GLY A N 1
ATOM 640 C CA . GLY A 1 88 ? 11.629 -10.107 -13.903 1.00 98.56 88 GLY A CA 1
ATOM 641 C C . GLY A 1 88 ? 10.233 -9.527 -13.647 1.00 98.56 88 GLY A C 1
ATOM 642 O O . GLY A 1 88 ? 9.241 -10.231 -13.867 1.00 98.56 88 GLY A O 1
ATOM 643 N N . LEU A 1 89 ? 10.142 -8.272 -13.198 1.00 98.69 89 LEU A N 1
ATOM 644 C CA . LEU A 1 89 ? 8.885 -7.547 -12.993 1.00 98.69 89 LEU A CA 1
ATOM 645 C C . LEU A 1 89 ? 8.254 -7.135 -14.327 1.00 98.69 89 LEU A C 1
ATOM 647 O O . LEU A 1 89 ? 7.061 -7.365 -14.535 1.00 98.69 89 LEU A O 1
ATOM 651 N N . GLU A 1 90 ? 9.043 -6.582 -15.252 1.00 98.62 90 GLU A N 1
ATOM 652 C CA . GLU A 1 90 ? 8.573 -6.213 -16.594 1.00 98.62 90 GLU A CA 1
ATOM 653 C C . GLU A 1 90 ? 8.093 -7.445 -17.377 1.00 98.62 90 GLU A C 1
ATOM 655 O O . GLU A 1 90 ? 7.018 -7.415 -17.978 1.00 98.62 90 GLU A O 1
ATOM 660 N N . ALA A 1 91 ? 8.808 -8.574 -17.288 1.00 98.56 91 ALA A N 1
ATOM 661 C CA . ALA A 1 91 ? 8.388 -9.847 -17.884 1.00 98.56 91 ALA A CA 1
ATOM 662 C C . ALA A 1 91 ? 7.046 -10.367 -17.335 1.00 98.56 91 ALA A C 1
ATOM 664 O O . ALA A 1 91 ? 6.367 -11.158 -17.989 1.00 98.56 91 ALA A O 1
ATOM 665 N N . ARG A 1 92 ? 6.649 -9.917 -16.139 1.00 98.38 92 ARG A N 1
ATOM 666 C CA . ARG A 1 92 ? 5.362 -10.234 -15.507 1.00 98.38 92 ARG A CA 1
ATOM 667 C C . ARG A 1 92 ? 4.285 -9.187 -15.776 1.00 98.38 92 ARG A C 1
ATOM 669 O O . ARG A 1 92 ? 3.184 -9.339 -15.253 1.00 98.38 92 ARG A O 1
ATOM 676 N N . GLY A 1 93 ? 4.574 -8.173 -16.591 1.00 98.19 93 GLY A N 1
ATOM 677 C CA . GLY A 1 93 ? 3.635 -7.119 -16.969 1.00 98.19 93 GLY A CA 1
ATOM 678 C C . GLY A 1 93 ? 3.601 -5.926 -16.015 1.00 98.19 93 GLY A C 1
ATOM 679 O O . GLY A 1 93 ? 2.687 -5.111 -16.110 1.00 98.19 93 GLY A O 1
ATOM 680 N N . CYS A 1 94 ? 4.564 -5.806 -15.095 1.00 98.62 94 CYS A N 1
ATOM 681 C CA . CYS A 1 94 ? 4.683 -4.605 -14.271 1.00 98.62 94 CYS A CA 1
ATOM 682 C C . CYS A 1 94 ? 5.269 -3.451 -15.082 1.00 98.62 94 CYS A C 1
ATOM 684 O O . CYS A 1 94 ? 6.076 -3.653 -15.989 1.00 98.62 94 CYS A O 1
ATOM 686 N N . ILE A 1 95 ? 4.921 -2.227 -14.696 1.00 98.81 95 ILE A N 1
ATOM 687 C CA . ILE A 1 95 ? 5.504 -1.015 -15.269 1.00 98.81 95 ILE A CA 1
ATOM 688 C C . ILE A 1 95 ? 6.374 -0.375 -14.193 1.00 98.81 95 ILE A C 1
ATOM 690 O O . ILE A 1 95 ? 5.884 0.029 -13.141 1.00 98.81 95 ILE A O 1
ATOM 694 N N . LEU A 1 96 ? 7.673 -0.271 -14.450 1.00 98.69 96 LEU A N 1
ATOM 695 C CA . LEU A 1 96 ? 8.591 0.456 -13.574 1.00 98.69 96 LEU A CA 1
ATOM 696 C C . LEU A 1 96 ? 8.387 1.959 -13.756 1.00 98.69 96 LEU A C 1
ATOM 698 O O . LEU A 1 96 ? 8.123 2.401 -14.876 1.00 98.69 96 LEU A O 1
ATOM 702 N N . LEU A 1 97 ? 8.560 2.770 -12.710 1.00 98.44 97 LEU A N 1
ATOM 703 C CA . LEU A 1 97 ? 8.634 4.224 -12.873 1.00 98.44 97 LEU A CA 1
ATOM 704 C C . LEU A 1 97 ? 9.800 4.592 -13.805 1.00 98.44 97 LEU A C 1
ATOM 706 O O . LEU A 1 97 ? 9.585 5.183 -14.869 1.00 98.44 97 LEU A O 1
ATOM 710 N N . ASP A 1 98 ? 11.007 4.170 -13.423 1.00 97.12 98 ASP A N 1
ATOM 711 C CA . ASP A 1 98 ? 12.235 4.199 -14.212 1.00 97.12 98 ASP A CA 1
ATOM 712 C C . ASP A 1 98 ? 13.179 3.047 -13.802 1.00 97.12 98 ASP A C 1
ATOM 714 O O . ASP A 1 98 ? 12.921 2.327 -12.840 1.00 97.12 98 ASP A O 1
ATOM 718 N N . ARG A 1 99 ? 14.285 2.855 -14.534 1.00 97.44 99 ARG A N 1
ATOM 719 C CA . ARG A 1 99 ? 15.306 1.834 -14.213 1.00 97.44 99 ARG A CA 1
ATOM 720 C C . ARG A 1 99 ? 16.374 2.307 -13.214 1.00 97.44 99 ARG A C 1
ATOM 722 O O . ARG A 1 99 ? 17.314 1.570 -12.929 1.00 97.44 99 ARG A O 1
ATOM 729 N N . ARG A 1 100 ? 16.247 3.520 -12.660 1.00 97.62 100 ARG A N 1
ATOM 730 C CA . ARG A 1 100 ? 17.148 4.059 -11.620 1.00 97.62 100 ARG A CA 1
ATOM 731 C C . ARG A 1 100 ? 16.699 3.684 -10.209 1.00 97.62 100 ARG A C 1
ATOM 733 O O . ARG A 1 100 ? 17.372 4.053 -9.254 1.00 97.62 100 ARG A O 1
ATOM 740 N N . ALA A 1 101 ? 15.598 2.940 -10.097 1.00 96.00 101 ALA A N 1
ATOM 741 C CA . ALA A 1 101 ? 15.008 2.495 -8.844 1.00 96.00 101 ALA A CA 1
ATOM 742 C C . ALA A 1 101 ? 14.592 3.655 -7.916 1.00 96.00 101 ALA A C 1
ATOM 744 O O . ALA A 1 101 ? 14.625 3.542 -6.691 1.00 96.00 101 ALA A O 1
ATOM 745 N N . GLY A 1 102 ? 14.169 4.778 -8.512 1.00 96.69 102 GLY A N 1
ATOM 746 C CA . GLY A 1 102 ? 13.615 5.910 -7.773 1.00 96.69 102 GLY A CA 1
ATOM 747 C C . GLY A 1 102 ? 12.254 5.581 -7.154 1.00 96.69 102 GLY A C 1
ATOM 748 O O . GLY A 1 102 ? 11.412 4.945 -7.790 1.00 96.69 102 GLY A O 1
ATOM 749 N N . VAL A 1 103 ? 12.027 6.033 -5.918 1.00 96.31 103 VAL A N 1
ATOM 750 C CA . VAL A 1 103 ? 10.729 5.927 -5.235 1.00 96.31 103 VAL A CA 1
ATOM 751 C C . VAL A 1 103 ? 10.018 7.277 -5.326 1.00 96.31 103 VAL A C 1
ATOM 753 O O . VAL A 1 103 ? 10.353 8.212 -4.606 1.00 96.31 103 VAL A O 1
ATOM 756 N N . ASP A 1 104 ? 9.036 7.368 -6.219 1.00 96.38 104 ASP A N 1
ATOM 757 C CA . ASP A 1 104 ? 8.157 8.527 -6.394 1.00 96.38 104 ASP A CA 1
ATOM 758 C C . ASP A 1 104 ? 6.746 8.028 -6.723 1.00 96.38 104 ASP A C 1
ATOM 760 O O . ASP A 1 104 ? 6.421 7.644 -7.851 1.00 96.38 104 ASP A O 1
ATOM 764 N N . GLN A 1 105 ? 5.905 7.995 -5.689 1.00 96.12 105 GLN A N 1
ATOM 765 C CA . GLN A 1 105 ? 4.556 7.447 -5.783 1.00 96.12 105 GLN A CA 1
ATOM 766 C C . GLN A 1 105 ? 3.639 8.327 -6.643 1.00 96.12 105 GLN A C 1
ATOM 768 O O . GLN A 1 105 ? 2.783 7.804 -7.352 1.00 96.12 105 GLN A O 1
ATOM 773 N N . LEU A 1 106 ? 3.844 9.648 -6.643 1.00 95.62 106 LEU A N 1
ATOM 774 C CA . LEU A 1 106 ? 3.036 10.586 -7.421 1.00 95.62 106 LEU A CA 1
ATOM 775 C C . LEU A 1 106 ? 3.340 10.464 -8.919 1.00 95.62 106 LEU A C 1
ATOM 777 O O . LEU A 1 106 ? 2.422 10.377 -9.736 1.00 95.62 106 LEU A O 1
ATOM 781 N N . ALA A 1 107 ? 4.623 10.401 -9.286 1.00 96.75 107 ALA A N 1
ATOM 782 C CA . ALA A 1 107 ? 5.026 10.180 -10.671 1.00 96.75 107 ALA A CA 1
ATOM 783 C C . ALA A 1 107 ? 4.585 8.797 -11.176 1.00 96.75 107 ALA A C 1
ATOM 785 O O . ALA A 1 107 ? 4.109 8.673 -12.306 1.00 96.75 107 ALA A O 1
ATOM 786 N N . ALA A 1 108 ? 4.683 7.763 -10.337 1.00 98.00 108 ALA A N 1
ATOM 787 C CA . ALA A 1 108 ? 4.235 6.422 -10.696 1.00 98.00 108 ALA A CA 1
ATOM 788 C C . ALA A 1 108 ? 2.704 6.320 -10.815 1.00 98.00 108 ALA A C 1
ATOM 790 O O . ALA A 1 108 ? 2.214 5.654 -11.725 1.00 98.00 108 ALA A O 1
ATOM 791 N N . PHE A 1 109 ? 1.943 7.038 -9.980 1.00 97.94 109 PHE A N 1
ATOM 792 C CA . PHE A 1 109 ? 0.493 7.177 -10.139 1.00 97.94 109 PHE A CA 1
ATOM 793 C C . PHE A 1 109 ? 0.131 7.812 -11.477 1.00 97.94 109 PHE A C 1
ATOM 795 O O . PHE A 1 109 ? -0.663 7.250 -12.228 1.00 97.94 109 PHE A O 1
ATOM 802 N N . LYS A 1 110 ? 0.763 8.940 -11.819 1.00 97.50 110 LYS A N 1
ATOM 803 C CA . LYS A 1 110 ? 0.550 9.594 -13.114 1.00 97.50 110 LYS A CA 1
ATOM 804 C C . LYS A 1 110 ? 0.831 8.635 -14.272 1.00 97.50 110 LYS A C 1
ATOM 806 O O . LYS A 1 110 ? 0.019 8.513 -15.184 1.00 97.50 110 LYS A O 1
ATOM 811 N N . LYS A 1 111 ? 1.941 7.898 -14.195 1.00 98.19 111 LYS A N 1
ATOM 812 C CA . LYS A 1 111 ? 2.297 6.883 -15.189 1.00 98.19 111 LYS A CA 1
ATOM 813 C C . LYS A 1 111 ? 1.249 5.769 -15.277 1.00 98.19 111 LYS A C 1
ATOM 815 O O . LYS A 1 111 ? 0.964 5.309 -16.378 1.00 98.19 111 LYS A O 1
ATOM 820 N N . ALA A 1 112 ? 0.650 5.344 -14.163 1.00 98.38 112 ALA A N 1
ATOM 821 C CA . ALA A 1 112 ? -0.444 4.372 -14.175 1.00 98.38 112 ALA A CA 1
ATOM 822 C C . ALA A 1 112 ? -1.663 4.901 -14.953 1.00 98.38 112 ALA A C 1
ATOM 824 O O . ALA A 1 112 ? -2.193 4.190 -15.807 1.00 98.38 112 ALA A O 1
ATOM 825 N N . VAL A 1 113 ? -2.056 6.160 -14.729 1.00 97.81 113 VAL A N 1
ATOM 826 C CA . VAL A 1 113 ? -3.165 6.789 -15.468 1.00 97.81 113 VAL A CA 1
ATOM 827 C C . VAL A 1 113 ? -2.857 6.882 -16.965 1.00 97.81 113 VAL A C 1
ATOM 829 O O . VAL A 1 113 ? -3.684 6.512 -17.792 1.00 97.81 113 VAL A O 1
ATOM 832 N N . GLU A 1 114 ? -1.641 7.296 -17.333 1.00 97.69 114 GLU A N 1
ATOM 833 C CA . GLU A 1 114 ? -1.191 7.364 -18.735 1.00 97.69 114 GLU A CA 1
ATOM 834 C C . GLU A 1 114 ? -1.190 5.993 -19.436 1.00 97.69 114 GLU A C 1
ATOM 836 O O . GLU A 1 114 ? -1.290 5.925 -20.660 1.00 97.69 114 GLU A O 1
ATOM 841 N N . ASN A 1 115 ? -1.108 4.899 -18.671 1.00 97.94 115 ASN A N 1
ATOM 842 C CA . ASN A 1 115 ? -1.208 3.525 -19.169 1.00 97.94 115 ASN A CA 1
ATOM 843 C C . ASN A 1 115 ? -2.647 2.970 -19.141 1.00 97.94 115 ASN A C 1
ATOM 845 O O . ASN A 1 115 ? -2.851 1.791 -19.423 1.00 97.94 115 ASN A O 1
ATOM 849 N N . GLY A 1 116 ? -3.645 3.810 -18.851 1.00 96.88 116 GLY A N 1
ATOM 850 C CA . GLY A 1 116 ? -5.065 3.477 -18.975 1.00 96.88 116 GLY A CA 1
ATOM 851 C C . GLY A 1 116 ? -5.683 2.779 -17.764 1.00 96.88 116 GLY A C 1
ATOM 852 O O . GLY A 1 116 ? -6.784 2.248 -17.882 1.00 96.88 116 GLY A O 1
ATOM 853 N N . PHE A 1 117 ? -5.010 2.759 -16.610 1.00 97.75 117 PHE A N 1
ATOM 854 C CA . PHE A 1 117 ? -5.619 2.262 -15.375 1.00 97.75 117 PHE A CA 1
ATOM 855 C C . PHE A 1 117 ? -6.568 3.307 -14.771 1.00 97.75 117 PHE A C 1
ATOM 857 O O . PHE A 1 117 ? -6.234 4.488 -14.709 1.00 97.75 117 PHE A O 1
ATOM 864 N N . GLU A 1 118 ? -7.728 2.865 -14.275 1.00 94.62 118 GLU A N 1
ATOM 865 C CA . GLU A 1 118 ? -8.755 3.757 -13.714 1.00 94.62 118 GLU A CA 1
ATOM 866 C C . GLU A 1 118 ? -8.879 3.609 -12.192 1.00 94.62 118 GLU A C 1
ATOM 868 O O . GLU A 1 118 ? -8.814 4.595 -11.455 1.00 94.62 118 GLU A O 1
ATOM 873 N N . LYS A 1 119 ? -9.025 2.375 -11.686 1.00 96.56 119 LYS A N 1
ATOM 874 C CA . LYS A 1 119 ? -9.104 2.098 -10.242 1.00 96.56 119 LYS A CA 1
ATOM 875 C C . LYS A 1 119 ? -7.713 1.829 -9.680 1.00 96.56 119 LYS A C 1
ATOM 877 O O . LYS A 1 119 ? -7.323 0.682 -9.475 1.00 96.56 119 LYS A O 1
ATOM 882 N N . ILE A 1 120 ? -6.949 2.890 -9.449 1.00 98.19 120 ILE A N 1
ATOM 883 C CA . ILE A 1 120 ? -5.556 2.777 -9.008 1.00 98.19 120 ILE A CA 1
ATOM 884 C C . ILE A 1 120 ? -5.462 2.898 -7.486 1.00 98.19 120 ILE A C 1
ATOM 886 O O . ILE A 1 120 ? -5.875 3.902 -6.901 1.00 98.19 120 ILE A O 1
ATOM 890 N N . ALA A 1 121 ? -4.863 1.900 -6.844 1.00 98.38 121 ALA A N 1
ATOM 891 C CA . ALA A 1 121 ? -4.428 1.993 -5.458 1.00 98.38 121 ALA A CA 1
ATOM 892 C C . ALA A 1 121 ? -2.974 2.463 -5.372 1.00 98.38 121 ALA A C 1
ATOM 894 O O . ALA A 1 121 ? -2.158 2.150 -6.230 1.00 98.38 121 ALA A O 1
ATOM 895 N N . LEU A 1 122 ? -2.628 3.195 -4.323 1.00 97.50 122 LEU A N 1
ATOM 896 C CA . LEU A 1 122 ? -1.281 3.697 -4.094 1.00 97.50 122 LEU A CA 1
ATOM 897 C C . LEU A 1 122 ? -0.905 3.490 -2.637 1.00 97.50 122 LEU A C 1
ATOM 899 O O . LEU A 1 122 ? -1.639 3.891 -1.734 1.00 97.50 122 LEU A O 1
ATOM 903 N N . THR A 1 123 ? 0.252 2.875 -2.416 1.00 97.81 123 THR A N 1
ATOM 904 C CA . THR A 1 123 ? 0.838 2.737 -1.083 1.00 97.81 123 THR A CA 1
ATOM 905 C C . THR A 1 123 ? 1.902 3.805 -0.859 1.00 97.81 123 THR A C 1
ATOM 907 O O . THR A 1 123 ? 2.714 4.090 -1.737 1.00 97.81 123 THR A O 1
ATOM 910 N N . LEU A 1 124 ? 1.909 4.407 0.326 1.00 96.75 124 LEU A N 1
ATOM 911 C CA . LEU A 1 124 ? 2.947 5.348 0.744 1.00 96.75 124 LEU A CA 1
ATOM 912 C C . LEU A 1 124 ? 3.318 5.134 2.207 1.00 96.75 124 LEU A C 1
ATOM 914 O O . LEU A 1 124 ? 2.549 4.562 2.981 1.00 96.75 124 LEU A O 1
ATOM 918 N N . THR A 1 125 ? 4.509 5.593 2.581 1.00 95.94 125 THR A N 1
ATOM 919 C CA . THR A 1 125 ? 4.936 5.614 3.980 1.00 95.94 125 THR A CA 1
ATOM 920 C C . THR A 1 125 ? 4.416 6.862 4.677 1.00 95.94 125 THR A C 1
ATOM 922 O O . THR A 1 125 ? 4.251 7.906 4.047 1.00 95.94 125 THR A O 1
ATOM 925 N N . GLY A 1 126 ? 4.208 6.797 5.990 1.00 94.69 126 GLY A N 1
ATOM 926 C CA . GLY A 1 126 ? 3.773 7.973 6.743 1.00 94.69 126 GLY A CA 1
ATOM 927 C C . GLY A 1 126 ? 4.781 9.133 6.746 1.00 94.69 126 GLY A C 1
ATOM 928 O O . GLY A 1 126 ? 4.381 10.287 6.895 1.00 94.69 126 GLY A O 1
ATOM 929 N N . GLU A 1 127 ? 6.069 8.872 6.492 1.00 93.19 127 GLU A N 1
ATOM 930 C CA . GLU A 1 127 ? 7.059 9.929 6.229 1.00 93.19 127 GLU A CA 1
ATOM 931 C C . GLU A 1 127 ? 6.679 10.781 5.007 1.00 93.19 127 GLU A C 1
ATOM 933 O O . GLU A 1 127 ? 6.871 11.996 5.009 1.00 93.19 127 GLU A O 1
ATOM 938 N N . ASN A 1 128 ? 6.037 10.161 4.015 1.00 94.50 128 ASN A N 1
ATOM 939 C CA . ASN A 1 128 ? 5.552 10.786 2.791 1.00 94.50 128 ASN A CA 1
ATOM 940 C C . ASN A 1 128 ? 4.092 11.257 2.895 1.00 94.50 128 ASN A C 1
ATOM 942 O O . ASN A 1 128 ? 3.412 11.367 1.878 1.00 94.50 128 ASN A O 1
ATOM 946 N N . ALA A 1 129 ? 3.589 11.575 4.095 1.00 96.31 129 ALA A N 1
ATOM 947 C CA . ALA A 1 129 ? 2.200 12.013 4.286 1.00 96.31 129 ALA A CA 1
ATOM 948 C C . ALA A 1 129 ? 1.788 13.181 3.370 1.00 96.31 129 ALA A C 1
ATOM 950 O O . ALA A 1 129 ? 0.666 13.197 2.873 1.00 96.31 129 ALA A O 1
ATOM 951 N N . ARG A 1 130 ? 2.699 14.123 3.079 1.00 96.00 130 ARG A N 1
ATOM 952 C CA . ARG A 1 130 ? 2.425 15.229 2.141 1.00 96.00 130 ARG A CA 1
ATOM 953 C C . ARG A 1 130 ? 2.076 14.753 0.732 1.00 96.00 130 ARG A C 1
ATOM 955 O O . ARG A 1 130 ? 1.191 15.333 0.125 1.00 96.00 130 ARG A O 1
ATOM 962 N N . CYS A 1 131 ? 2.674 13.657 0.261 1.00 95.56 131 CYS A N 1
ATOM 963 C CA . CYS A 1 131 ? 2.329 13.070 -1.034 1.00 95.56 131 CYS A CA 1
ATOM 964 C C . CYS A 1 131 ? 0.842 12.678 -1.101 1.00 95.56 131 CYS A C 1
ATOM 966 O O . CYS A 1 131 ? 0.224 12.818 -2.152 1.00 95.56 131 CYS A O 1
ATOM 968 N N . ALA A 1 132 ? 0.241 12.249 0.018 1.00 96.75 132 ALA A N 1
ATOM 969 C CA . ALA A 1 132 ? -1.190 11.958 0.079 1.00 96.75 132 ALA A CA 1
ATOM 970 C C . ALA A 1 132 ? -2.042 13.217 -0.141 1.00 96.75 132 ALA A C 1
ATOM 972 O O . ALA A 1 132 ? -3.017 13.165 -0.888 1.00 96.75 132 ALA A O 1
ATOM 973 N N . ALA A 1 133 ? -1.674 14.332 0.497 1.00 96.19 133 ALA A N 1
ATOM 974 C CA . ALA A 1 133 ? -2.361 15.612 0.329 1.00 96.19 133 ALA A CA 1
ATOM 975 C C . ALA A 1 133 ? -2.198 16.140 -1.103 1.00 96.19 133 ALA A C 1
ATOM 977 O O . ALA A 1 133 ? -3.192 16.450 -1.754 1.00 96.19 133 ALA A O 1
ATOM 978 N N . ASP A 1 134 ? -0.970 16.122 -1.629 1.00 95.31 134 ASP A N 1
ATOM 979 C CA . ASP A 1 134 ? -0.669 16.554 -2.996 1.00 95.31 134 ASP A CA 1
ATOM 980 C C . ASP A 1 134 ? -1.458 15.735 -4.035 1.00 95.31 134 ASP A C 1
ATOM 982 O O . ASP A 1 134 ? -1.952 16.283 -5.019 1.00 95.31 134 ASP A O 1
ATOM 986 N N . LEU A 1 135 ? -1.616 14.421 -3.817 1.00 94.94 135 LEU A N 1
ATOM 987 C CA . LEU A 1 135 ? -2.460 13.568 -4.660 1.00 94.94 135 LEU A CA 1
ATOM 988 C C . LEU A 1 135 ? -3.919 14.025 -4.640 1.00 94.94 135 LEU A C 1
ATOM 990 O O . LEU A 1 135 ? -4.522 14.119 -5.704 1.00 94.94 135 LEU A O 1
ATOM 994 N N . ARG A 1 136 ? -4.478 14.330 -3.459 1.00 94.88 136 ARG A N 1
ATOM 995 C CA . ARG A 1 136 ? -5.865 14.809 -3.327 1.00 94.88 136 ARG A CA 1
ATOM 996 C C . ARG A 1 136 ? -6.091 16.154 -4.001 1.00 94.88 136 ARG A C 1
ATOM 998 O O . ARG A 1 136 ? -7.130 16.345 -4.623 1.00 94.88 136 ARG A O 1
ATOM 1005 N N . GLU A 1 137 ? -5.130 17.064 -3.908 1.00 94.31 137 GLU A N 1
ATOM 1006 C CA . GLU A 1 137 ? -5.208 18.381 -4.550 1.00 94.31 137 GLU A CA 1
ATOM 1007 C C . GLU A 1 137 ? -5.132 18.297 -6.081 1.00 94.31 137 GLU A C 1
ATOM 1009 O O . GLU A 1 137 ? -5.635 19.180 -6.774 1.00 94.31 137 GLU A O 1
ATOM 1014 N N . ARG A 1 138 ? -4.526 17.231 -6.617 1.00 91.88 138 ARG A N 1
ATOM 1015 C CA . ARG A 1 138 ? -4.223 17.089 -8.047 1.00 91.88 138 ARG A CA 1
ATOM 1016 C C . ARG A 1 138 ? -5.034 16.009 -8.764 1.00 91.88 138 ARG A C 1
ATOM 1018 O O . ARG A 1 138 ? -4.755 1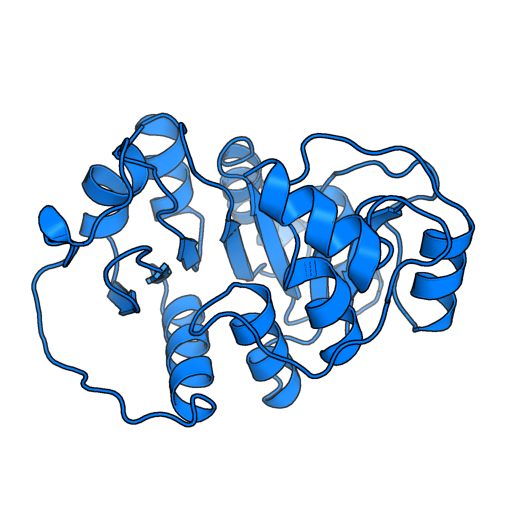5.750 -9.928 1.00 91.88 138 ARG A O 1
ATOM 1025 N N . GLU A 1 139 ? -6.037 15.390 -8.136 1.00 89.25 139 GLU A N 1
ATOM 1026 C CA . GLU A 1 139 ? -6.815 14.296 -8.758 1.00 89.25 139 GLU A CA 1
ATOM 1027 C C . GLU A 1 139 ? -7.432 14.697 -10.107 1.00 89.25 139 GLU A C 1
ATOM 1029 O O . GLU A 1 139 ? -7.382 13.923 -11.063 1.00 89.25 139 GLU A O 1
ATOM 1034 N N . GLU A 1 140 ? -7.967 15.920 -10.204 1.00 88.69 140 GLU A N 1
ATOM 1035 C CA . GLU A 1 140 ? -8.545 16.447 -11.447 1.00 88.69 140 GLU A CA 1
ATOM 1036 C C . GLU A 1 140 ? -7.487 16.629 -12.545 1.00 88.69 140 GLU A C 1
ATOM 1038 O O . GLU A 1 140 ? -7.723 16.264 -13.695 1.00 88.69 140 GLU A O 1
ATOM 1043 N N . GLU A 1 141 ? -6.306 17.149 -12.194 1.00 92.19 141 GLU A N 1
ATOM 1044 C CA . GLU A 1 141 ? -5.177 17.325 -13.121 1.00 92.19 141 GLU A CA 1
ATOM 1045 C C . GLU A 1 141 ? -4.627 15.972 -13.591 1.00 92.19 141 GLU A C 1
ATOM 1047 O O . GLU A 1 141 ? -4.275 15.799 -14.757 1.00 92.19 141 GLU A O 1
ATOM 1052 N N . LEU A 1 142 ? -4.541 15.012 -12.670 1.00 90.00 142 LEU A N 1
ATOM 1053 C CA . LEU A 1 142 ? -3.972 13.691 -12.910 1.00 90.00 142 LEU A CA 1
ATOM 1054 C C . LEU A 1 142 ? -4.932 12.764 -13.659 1.00 90.00 142 LEU A C 1
ATOM 1056 O O . LEU A 1 142 ? -4.490 11.725 -14.137 1.00 90.00 142 LEU A O 1
ATOM 1060 N N . GLY A 1 143 ? -6.212 13.126 -13.781 1.00 89.38 143 GLY A N 1
ATOM 1061 C CA . GLY A 1 143 ? -7.205 12.397 -14.572 1.00 89.38 143 GLY A CA 1
ATOM 1062 C C . GLY A 1 143 ? -7.785 11.150 -13.899 1.00 89.38 143 GLY A C 1
ATOM 1063 O O . GLY A 1 143 ? -8.586 10.452 -14.517 1.00 89.38 143 GLY A O 1
ATOM 1064 N N . ALA A 1 144 ? -7.418 10.870 -12.646 1.00 91.44 144 ALA A N 1
ATOM 1065 C CA . ALA A 1 144 ? -7.971 9.771 -11.862 1.00 91.44 144 ALA A CA 1
ATOM 1066 C C . ALA A 1 144 ? -7.863 10.048 -10.358 1.00 91.44 144 ALA A C 1
ATOM 1068 O O . ALA A 1 144 ? -6.961 10.742 -9.886 1.00 91.44 144 ALA A O 1
ATOM 1069 N N . ARG A 1 145 ? -8.761 9.427 -9.590 1.00 91.12 145 ARG A N 1
ATOM 1070 C CA . ARG A 1 145 ? -8.731 9.442 -8.127 1.00 91.12 145 ARG A CA 1
ATOM 1071 C C . ARG A 1 145 ? -7.969 8.232 -7.599 1.00 91.12 145 ARG A C 1
ATOM 1073 O O . ARG A 1 145 ? -8.371 7.096 -7.839 1.00 91.12 145 ARG A O 1
ATOM 1080 N N . ALA A 1 146 ? -6.916 8.479 -6.826 1.00 93.75 146 ALA A N 1
ATOM 1081 C CA . ALA A 1 146 ? -6.148 7.423 -6.177 1.00 93.75 146 ALA A CA 1
ATOM 1082 C C . ALA A 1 146 ? -6.903 6.837 -4.979 1.00 93.75 146 ALA A C 1
ATOM 1084 O O . ALA A 1 146 ? -7.535 7.558 -4.208 1.00 93.75 146 ALA A O 1
ATOM 1085 N N . MET A 1 147 ? -6.765 5.538 -4.751 1.00 97.69 147 MET A N 1
ATOM 1086 C CA . MET A 1 147 ? -7.068 4.932 -3.460 1.00 97.69 147 MET A CA 1
ATOM 1087 C C . MET A 1 147 ? -5.787 4.866 -2.628 1.00 97.69 147 MET A C 1
ATOM 1089 O O . MET A 1 147 ? -4.876 4.111 -2.949 1.00 97.69 147 MET A O 1
ATOM 1093 N N . ILE A 1 148 ? -5.689 5.680 -1.580 1.00 98.44 148 ILE A N 1
ATOM 1094 C CA . ILE A 1 148 ? -4.424 5.950 -0.886 1.00 98.44 148 ILE A CA 1
ATOM 1095 C C . ILE A 1 148 ? -4.336 5.137 0.409 1.00 98.44 148 ILE A C 1
ATOM 1097 O O . ILE A 1 148 ? -5.175 5.266 1.305 1.00 98.44 148 ILE A O 1
ATOM 1101 N N . LEU A 1 149 ? -3.296 4.314 0.511 1.00 98.56 149 LEU A N 1
ATOM 1102 C CA . LEU A 1 149 ? -3.015 3.414 1.623 1.00 98.56 149 LEU A CA 1
ATOM 1103 C C . LEU A 1 149 ? -1.702 3.826 2.303 1.00 98.56 149 LEU A C 1
ATOM 1105 O O . LEU A 1 149 ? -0.629 3.715 1.713 1.00 98.56 149 LEU A O 1
ATOM 1109 N N . ALA A 1 150 ? -1.765 4.259 3.560 1.00 98.00 150 ALA A N 1
ATOM 1110 C CA . ALA A 1 150 ? -0.573 4.615 4.325 1.00 98.00 150 ALA A CA 1
ATOM 1111 C C . ALA A 1 150 ? -0.081 3.444 5.184 1.00 98.00 150 ALA A C 1
ATOM 1113 O O . ALA A 1 150 ? -0.763 3.012 6.119 1.00 98.00 150 ALA A O 1
ATOM 1114 N N . VAL A 1 151 ? 1.130 2.973 4.908 1.00 96.75 151 VAL A N 1
ATOM 1115 C CA . VAL A 1 151 ? 1.814 1.855 5.578 1.00 96.75 151 VAL A CA 1
ATOM 1116 C C . VAL A 1 151 ? 3.112 2.331 6.239 1.00 96.75 151 VAL A C 1
ATOM 1118 O O . VAL A 1 151 ? 3.540 3.460 6.039 1.00 96.75 151 VAL A O 1
ATOM 1121 N N . HIS A 1 152 ? 3.757 1.485 7.047 1.00 94.81 152 HIS A N 1
ATOM 1122 C CA . HIS A 1 152 ? 5.044 1.806 7.693 1.00 94.81 152 HIS A CA 1
ATOM 1123 C C . HIS A 1 152 ? 5.035 3.143 8.464 1.00 94.81 152 HIS A C 1
ATOM 1125 O O . HIS A 1 152 ? 5.943 3.956 8.347 1.00 94.81 152 HIS A O 1
ATOM 1131 N N . ASN A 1 153 ? 3.992 3.375 9.265 1.00 95.94 153 ASN A N 1
ATOM 1132 C CA . ASN A 1 153 ? 3.748 4.661 9.928 1.00 95.94 153 ASN A CA 1
ATOM 1133 C C . ASN A 1 153 ? 4.422 4.801 11.304 1.00 95.94 153 ASN A C 1
ATOM 1135 O O . ASN A 1 153 ? 4.129 5.741 12.037 1.00 95.94 153 ASN A O 1
ATOM 1139 N N . THR A 1 154 ? 5.279 3.861 11.710 1.00 92.69 154 THR A N 1
ATOM 1140 C CA . THR A 1 154 ? 5.966 3.925 13.012 1.00 92.69 154 THR A CA 1
ATOM 1141 C C . THR A 1 154 ? 6.790 5.211 13.127 1.00 92.69 154 THR A C 1
ATOM 1143 O O . THR A 1 154 ? 7.570 5.510 12.232 1.00 92.69 154 THR A O 1
ATOM 1146 N N . GLY A 1 155 ? 6.647 5.939 14.239 1.00 91.56 155 GLY A N 1
ATOM 1147 C CA . GLY A 1 155 ? 7.468 7.119 14.536 1.00 91.56 155 GLY A CA 1
ATOM 1148 C C . GLY A 1 155 ? 7.081 8.409 13.805 1.00 91.56 155 GLY A C 1
ATOM 1149 O O . GLY A 1 155 ? 7.804 9.395 13.925 1.00 91.56 155 GLY A O 1
ATOM 1150 N N . ILE A 1 156 ? 5.962 8.440 13.071 1.00 95.94 156 ILE A N 1
ATOM 1151 C CA . ILE A 1 156 ? 5.483 9.689 12.464 1.00 95.94 156 ILE A CA 1
ATOM 1152 C C . ILE A 1 156 ? 4.936 10.661 13.512 1.00 95.94 156 ILE A C 1
ATOM 1154 O O . ILE A 1 156 ? 4.404 10.257 14.547 1.00 95.94 156 ILE A O 1
ATOM 1158 N N . SER A 1 157 ? 5.023 11.951 13.203 1.00 96.81 157 SER A N 1
ATOM 1159 C CA . SER A 1 157 ? 4.472 13.032 14.024 1.00 96.81 157 SER A CA 1
ATOM 1160 C C . SER A 1 157 ? 2.939 13.071 14.016 1.00 96.81 157 SER A C 1
ATOM 1162 O O . SER A 1 157 ? 2.288 12.567 13.099 1.00 96.81 157 SER A O 1
ATOM 1164 N N . GLU A 1 158 ? 2.351 13.747 15.007 1.00 96.75 158 GLU A N 1
ATOM 1165 C CA . GLU A 1 158 ? 0.909 14.031 15.043 1.00 96.75 158 GLU A CA 1
ATOM 1166 C C . GLU A 1 158 ? 0.439 14.776 13.790 1.00 96.75 158 GLU A C 1
ATOM 1168 O O . GLU A 1 158 ? -0.536 14.359 13.176 1.00 96.75 158 GLU A O 1
ATOM 1173 N N . GLY A 1 159 ? 1.180 15.794 13.334 1.00 97.44 159 GLY A N 1
ATOM 1174 C CA . GLY A 1 159 ? 0.834 16.532 12.114 1.00 97.44 159 GLY A CA 1
ATOM 1175 C C . GLY A 1 159 ? 0.855 15.659 10.854 1.00 97.44 159 GLY A C 1
ATOM 1176 O O . GLY A 1 159 ? -0.018 15.784 9.999 1.00 97.44 159 GLY A O 1
ATOM 1177 N N . GLN A 1 160 ? 1.799 14.716 10.744 1.00 97.88 160 GLN A N 1
ATOM 1178 C CA . GLN A 1 160 ? 1.763 13.718 9.668 1.00 97.88 160 GLN A CA 1
ATOM 1179 C C . GLN A 1 160 ? 0.535 12.810 9.803 1.00 97.88 160 GLN A C 1
ATOM 1181 O O . GLN A 1 160 ? -0.145 12.568 8.810 1.00 97.88 160 GLN A O 1
ATOM 1186 N N . ALA A 1 161 ? 0.206 12.345 11.012 1.00 97.69 161 ALA A N 1
ATOM 1187 C CA . ALA A 1 161 ? -0.977 11.519 11.243 1.00 97.69 161 ALA A CA 1
ATOM 1188 C C . ALA A 1 161 ? -2.294 12.250 10.911 1.00 97.69 161 ALA A C 1
ATOM 1190 O O . ALA A 1 161 ? -3.215 11.616 10.397 1.00 97.69 161 ALA A O 1
ATOM 1191 N N . GLU A 1 162 ? -2.385 13.563 11.150 1.00 97.88 162 GLU A N 1
ATOM 1192 C CA . GLU A 1 162 ? -3.532 14.386 10.738 1.00 97.88 162 GLU A CA 1
ATOM 1193 C C . GLU A 1 162 ? -3.690 14.416 9.220 1.00 97.88 162 GLU A C 1
ATOM 1195 O O . GLU A 1 162 ? -4.773 14.103 8.723 1.00 97.88 162 GLU A O 1
ATOM 1200 N N . ILE A 1 163 ? -2.600 14.699 8.497 1.00 98.06 163 ILE A N 1
ATOM 1201 C CA . ILE A 1 163 ? -2.587 14.709 7.029 1.00 98.06 163 ILE A CA 1
ATOM 1202 C C . ILE A 1 163 ? -3.034 13.350 6.480 1.00 98.06 163 ILE A C 1
ATOM 1204 O O . ILE A 1 163 ? -3.874 13.293 5.580 1.00 98.06 163 ILE A O 1
ATOM 1208 N N . LEU A 1 164 ? -2.517 12.248 7.039 1.00 98.00 164 LEU A N 1
ATOM 1209 C CA . LEU A 1 164 ? -2.911 10.899 6.625 1.00 98.00 164 LEU A CA 1
ATOM 1210 C C . LEU A 1 164 ? -4.397 10.631 6.887 1.00 98.00 164 LEU A C 1
ATOM 1212 O O . LEU A 1 164 ? -5.065 10.051 6.040 1.00 98.00 164 LEU A O 1
ATOM 1216 N N . ALA A 1 165 ? -4.937 11.056 8.030 1.00 97.38 165 ALA A N 1
ATOM 1217 C CA . ALA A 1 165 ? -6.349 10.851 8.352 1.00 97.38 165 ALA A CA 1
ATOM 1218 C C . ALA A 1 165 ? -7.300 11.627 7.424 1.00 97.38 165 ALA A C 1
ATOM 1220 O O . ALA A 1 165 ? -8.435 11.207 7.214 1.00 97.38 165 ALA A O 1
ATOM 1221 N N . GLU A 1 166 ? -6.850 12.769 6.905 1.00 97.56 166 GLU A N 1
ATOM 1222 C CA . GLU A 1 166 ? -7.628 13.627 6.004 1.00 97.56 166 GLU A CA 1
ATOM 1223 C C . GLU A 1 166 ? -7.486 13.214 4.540 1.00 97.56 166 GLU A C 1
ATOM 1225 O O . GLU A 1 166 ? -8.433 13.345 3.764 1.00 97.56 166 GLU A O 1
ATOM 1230 N N . SER A 1 167 ? -6.322 12.679 4.170 1.00 97.56 167 SER A N 1
ATOM 1231 C CA . SER A 1 167 ? -5.985 12.407 2.773 1.00 97.56 167 SER A CA 1
ATOM 1232 C C . SER A 1 167 ? -6.087 10.929 2.398 1.00 97.56 167 SER A C 1
ATOM 1234 O O . SER A 1 167 ? -6.395 10.620 1.249 1.00 97.56 167 SER A O 1
ATOM 1236 N N . CYS A 1 168 ? -5.848 9.986 3.312 1.00 98.38 168 CYS A N 1
ATOM 1237 C CA . 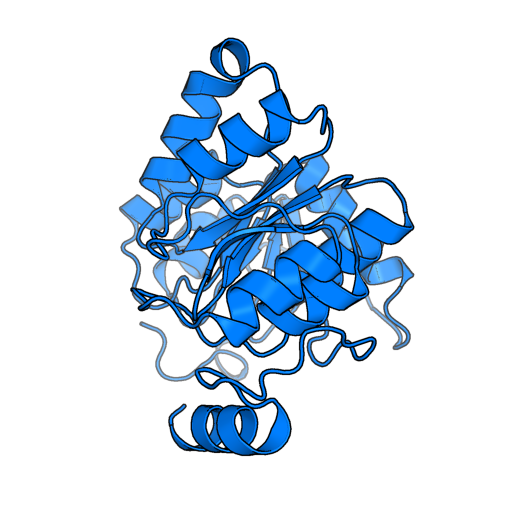CYS A 1 168 ? -5.799 8.559 2.985 1.00 98.38 168 CYS A CA 1
ATOM 1238 C C . CYS A 1 168 ? -7.160 7.863 3.090 1.00 98.38 168 CYS A C 1
ATOM 1240 O O . CYS A 1 168 ? -8.036 8.253 3.854 1.00 98.38 168 CYS A O 1
ATOM 1242 N N . ASP A 1 169 ? -7.323 6.776 2.336 1.00 98.62 169 ASP A N 1
ATOM 1243 C CA . ASP A 1 169 ? -8.481 5.889 2.444 1.00 98.62 169 ASP A CA 1
ATOM 1244 C C . ASP A 1 169 ? -8.288 4.859 3.558 1.00 98.62 169 ASP A C 1
ATOM 1246 O O . ASP A 1 169 ? -9.235 4.579 4.301 1.00 98.62 169 ASP A O 1
ATOM 1250 N N . LEU A 1 170 ? -7.065 4.327 3.684 1.00 98.75 170 LEU A N 1
ATOM 1251 C CA . LEU A 1 170 ? -6.653 3.378 4.717 1.00 98.75 170 LEU A CA 1
ATOM 1252 C C . LEU A 1 170 ? -5.334 3.803 5.370 1.00 98.75 170 LEU A C 1
ATOM 1254 O O . LEU A 1 170 ? -4.403 4.216 4.680 1.00 98.75 170 LEU A O 1
ATOM 1258 N N . VAL A 1 171 ? -5.223 3.632 6.687 1.00 98.56 171 VAL A N 1
ATOM 1259 C CA . VAL A 1 171 ? -3.979 3.864 7.439 1.00 98.56 171 VAL A CA 1
ATOM 1260 C C . VAL A 1 171 ? -3.742 2.712 8.411 1.00 98.56 171 VAL A C 1
ATOM 1262 O O . VAL A 1 171 ? -4.598 2.396 9.240 1.00 98.56 171 VAL A O 1
ATOM 1265 N N . TRP A 1 172 ? -2.559 2.102 8.345 1.00 97.50 172 TRP A N 1
ATOM 1266 C CA . TRP A 1 172 ? -2.103 1.116 9.326 1.00 97.50 172 TRP A CA 1
ATOM 1267 C C . TRP A 1 172 ? -1.462 1.818 10.515 1.00 97.50 172 TRP A C 1
ATOM 1269 O O . TRP A 1 172 ? -0.586 2.660 10.348 1.00 97.50 172 TRP A O 1
ATOM 1279 N N . SER A 1 173 ? -1.817 1.447 11.740 1.00 95.75 173 SER A N 1
ATOM 1280 C CA . SER A 1 173 ? -1.245 2.099 12.921 1.00 95.75 173 SER A CA 1
ATOM 1281 C C . SER A 1 173 ? 0.254 1.848 13.097 1.00 95.75 173 SER A C 1
ATOM 1283 O O . SER A 1 173 ? 0.937 2.640 13.738 1.00 95.75 173 SER A O 1
ATOM 1285 N N . CYS A 1 174 ? 0.755 0.699 12.628 1.00 92.62 174 CYS A N 1
ATOM 1286 C CA . CYS A 1 174 ? 2.069 0.162 12.994 1.00 92.62 174 CYS A CA 1
ATOM 1287 C C . CYS A 1 174 ? 2.315 0.315 14.516 1.00 92.62 174 CYS A C 1
ATOM 1289 O O . CYS A 1 174 ? 1.393 0.082 15.313 1.00 92.62 174 CYS A O 1
ATOM 1291 N N . ALA A 1 175 ? 3.516 0.730 14.926 1.00 92.00 175 ALA A N 1
ATOM 1292 C CA . ALA A 1 175 ? 3.826 1.090 16.311 1.00 92.00 175 ALA A CA 1
ATOM 1293 C C . ALA A 1 175 ? 3.667 2.601 16.594 1.00 92.00 175 ALA A C 1
ATOM 1295 O O . ALA A 1 175 ? 4.233 3.089 17.563 1.00 92.00 175 ALA A O 1
ATOM 1296 N N . SER A 1 176 ? 2.909 3.337 15.770 1.00 94.94 176 SER A N 1
ATOM 1297 C CA . SER A 1 176 ? 2.716 4.785 15.919 1.00 94.94 176 SER A CA 1
ATOM 1298 C C . SER A 1 176 ? 1.693 5.127 16.993 1.00 94.94 176 SER A C 1
ATOM 1300 O O . SER A 1 176 ? 0.528 4.721 16.894 1.00 94.94 176 SER A O 1
ATOM 1302 N N . ARG A 1 177 ? 2.095 5.934 17.976 1.00 94.19 177 ARG A N 1
ATOM 1303 C CA . ARG A 1 177 ? 1.150 6.560 18.910 1.00 94.19 177 ARG A CA 1
ATOM 1304 C C . ARG A 1 177 ? 0.291 7.611 18.208 1.00 94.19 177 ARG A C 1
ATOM 1306 O O . ARG A 1 177 ? -0.930 7.582 18.347 1.00 94.19 177 ARG A O 1
ATOM 1313 N N . ALA A 1 178 ? 0.917 8.458 17.390 1.00 95.75 178 ALA A N 1
ATOM 1314 C CA . ALA A 1 178 ? 0.253 9.530 16.652 1.00 95.75 178 ALA A CA 1
ATOM 1315 C C . ALA A 1 178 ? -0.915 9.013 15.796 1.00 95.75 178 ALA A C 1
ATOM 1317 O O . ALA A 1 178 ? -2.029 9.526 15.893 1.00 95.75 178 ALA A O 1
ATOM 1318 N N . VAL A 1 179 ? -0.719 7.937 15.021 1.00 96.38 179 VAL A N 1
ATOM 1319 C CA . VAL A 1 179 ? -1.814 7.361 14.217 1.00 96.38 179 VAL A CA 1
ATOM 1320 C C . VAL A 1 179 ? -2.960 6.871 15.099 1.00 96.38 179 VAL A C 1
ATOM 1322 O O . VAL A 1 179 ? -4.123 7.080 14.765 1.00 96.38 179 VAL A O 1
ATOM 1325 N N . ARG A 1 180 ? -2.670 6.221 16.227 1.00 94.75 180 ARG A N 1
ATOM 1326 C CA . ARG A 1 180 ? -3.714 5.671 17.104 1.00 94.75 180 ARG A CA 1
ATOM 1327 C C . ARG A 1 180 ? -4.527 6.786 17.755 1.00 94.75 180 ARG A C 1
ATOM 1329 O O . ARG A 1 180 ? -5.753 6.746 17.713 1.00 94.75 180 ARG A O 1
ATOM 1336 N N . GLU A 1 181 ? -3.860 7.778 18.329 1.00 93.06 181 GLU A N 1
ATOM 1337 C CA . GLU A 1 181 ? -4.510 8.817 19.131 1.00 93.06 181 GLU A CA 1
ATOM 1338 C C . GLU A 1 181 ? -5.165 9.913 18.289 1.00 93.06 181 GLU A C 1
ATOM 1340 O O . GLU A 1 181 ? -6.200 10.447 18.695 1.00 93.06 181 GLU A O 1
ATOM 1345 N N . VAL A 1 182 ? -4.609 10.211 17.113 1.00 93.12 182 VAL A N 1
ATOM 1346 C CA . VAL A 1 182 ? -5.087 11.282 16.233 1.00 93.12 182 VAL A CA 1
ATOM 1347 C C . VAL A 1 182 ? -5.943 10.719 15.104 1.00 93.12 182 VAL A C 1
ATOM 1349 O O . VAL A 1 182 ? -7.144 10.993 15.035 1.00 93.12 182 VAL A O 1
ATOM 1352 N N . ALA A 1 183 ? -5.358 9.887 14.239 1.00 88.25 183 ALA A N 1
ATOM 1353 C CA . ALA A 1 183 ? -6.058 9.370 13.066 1.00 88.25 183 ALA A CA 1
ATOM 1354 C C . ALA A 1 183 ? -7.162 8.375 13.462 1.00 88.25 183 ALA A C 1
ATOM 1356 O O . ALA A 1 183 ? -8.293 8.482 12.996 1.00 88.25 183 ALA A O 1
ATOM 1357 N N . GLY A 1 184 ? -6.897 7.461 14.399 1.00 88.81 184 GLY A N 1
ATOM 1358 C CA . GLY A 1 184 ? -7.843 6.419 14.811 1.00 88.81 184 GLY A CA 1
ATOM 1359 C C . GLY A 1 184 ? -9.210 6.940 15.277 1.00 88.81 184 GLY A C 1
ATOM 1360 O O . GLY A 1 184 ? -10.218 6.261 15.089 1.00 88.81 184 GLY A O 1
ATOM 1361 N N . ARG A 1 185 ? -9.274 8.167 15.816 1.00 92.19 185 ARG A N 1
ATOM 1362 C CA . ARG A 1 185 ? -10.525 8.821 16.247 1.00 92.19 185 ARG A CA 1
ATOM 1363 C C . ARG A 1 185 ? -11.403 9.299 15.087 1.00 92.19 185 ARG A C 1
ATOM 1365 O O . ARG A 1 185 ? -12.610 9.439 15.267 1.00 92.19 185 ARG A O 1
ATOM 1372 N N . LYS A 1 186 ? -10.812 9.562 13.917 1.00 95.31 186 LYS A N 1
ATOM 1373 C CA . LYS A 1 186 ? -11.512 10.014 12.701 1.00 95.31 186 LYS A CA 1
ATOM 1374 C C . LYS A 1 186 ? -11.989 8.837 11.826 1.00 95.31 186 LYS A C 1
ATOM 1376 O O . LYS A 1 186 ? -12.714 9.049 10.859 1.00 95.31 186 LYS A O 1
ATOM 1381 N N . ALA A 1 187 ? -11.591 7.603 12.148 1.00 97.31 187 ALA A N 1
ATOM 1382 C CA . ALA A 1 187 ? -11.878 6.421 11.341 1.00 97.31 187 ALA A CA 1
ATOM 1383 C C . ALA A 1 187 ? -13.366 6.022 11.362 1.00 97.31 187 ALA A C 1
ATOM 1385 O O . ALA A 1 187 ? -14.038 6.079 12.391 1.00 97.31 187 ALA A O 1
ATOM 1386 N N . VAL A 1 188 ? -13.869 5.529 10.227 1.00 97.06 188 VAL A N 1
ATOM 1387 C CA . VAL A 1 188 ? -15.239 5.001 10.071 1.00 97.06 188 VAL A CA 1
ATOM 1388 C C . VAL A 1 188 ? -15.326 3.482 10.240 1.00 97.06 188 VAL A C 1
ATOM 1390 O O . VAL A 1 188 ? -16.419 2.923 10.375 1.00 97.06 188 VAL A O 1
ATOM 1393 N N . LEU A 1 189 ? -14.184 2.797 10.183 1.00 97.81 189 LEU A N 1
ATOM 1394 C CA . LEU A 1 189 ? -14.042 1.365 10.417 1.00 97.81 189 LEU A CA 1
ATOM 1395 C C . LEU A 1 189 ? -12.618 1.082 10.901 1.00 97.81 189 LEU A C 1
ATOM 1397 O O . LEU A 1 189 ? -11.662 1.682 10.415 1.00 97.81 189 LEU A O 1
ATOM 1401 N N . GLN A 1 190 ? -12.492 0.131 11.820 1.00 97.38 190 GLN A N 1
ATOM 1402 C CA . GLN A 1 190 ? -11.221 -0.445 12.234 1.00 97.38 190 GLN A CA 1
ATOM 1403 C C . GLN A 1 190 ? -11.256 -1.960 12.013 1.00 97.38 190 GLN A C 1
ATOM 1405 O O . GLN A 1 190 ? -12.252 -2.606 12.342 1.00 97.38 190 GLN A O 1
ATOM 1410 N N . MET A 1 191 ? -10.156 -2.528 11.519 1.00 95.94 191 MET A N 1
ATOM 1411 C CA . MET A 1 191 ? -9.893 -3.969 11.546 1.00 95.94 191 MET A 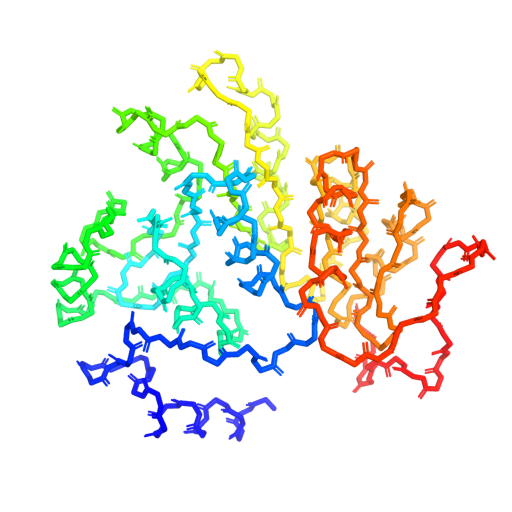CA 1
ATOM 1412 C C . MET A 1 191 ? -8.568 -4.262 12.249 1.00 95.94 191 MET A C 1
ATOM 1414 O O . MET A 1 191 ? -7.618 -3.495 12.141 1.00 95.94 191 MET A O 1
ATOM 1418 N N . GLY A 1 192 ? -8.504 -5.373 12.985 1.00 93.25 192 GLY A N 1
ATOM 1419 C CA . GLY A 1 192 ? -7.349 -5.716 13.819 1.00 93.25 192 GLY A CA 1
ATOM 1420 C C . GLY A 1 192 ? -7.306 -4.967 15.159 1.00 93.25 192 GLY A C 1
ATOM 1421 O O . GLY A 1 192 ? -7.956 -3.938 15.346 1.00 93.25 192 GLY A O 1
ATOM 1422 N N . ILE A 1 193 ? -6.549 -5.523 16.113 1.00 92.12 193 ILE A N 1
ATOM 1423 C CA . ILE A 1 193 ? -6.388 -4.966 17.470 1.00 92.12 193 ILE A CA 1
ATOM 1424 C C . ILE A 1 193 ? -4.932 -4.586 17.749 1.00 92.12 193 ILE A C 1
ATOM 1426 O O . ILE A 1 193 ? -4.664 -3.465 18.170 1.00 92.12 193 ILE A O 1
ATOM 1430 N N . SER A 1 194 ? -3.984 -5.497 17.505 1.00 91.62 194 SER A N 1
ATOM 1431 C CA . SER A 1 194 ? -2.566 -5.229 17.772 1.00 91.62 194 SER A CA 1
ATOM 1432 C C . SER A 1 194 ? -1.989 -4.192 16.819 1.00 91.62 194 SER A C 1
ATOM 1434 O O . SER A 1 194 ? -1.408 -3.206 17.261 1.00 91.62 194 SER A O 1
ATOM 1436 N N . ILE A 1 195 ? -2.224 -4.346 15.516 1.00 93.69 195 ILE A N 1
ATOM 1437 C CA . ILE A 1 195 ? -1.902 -3.338 14.500 1.00 93.69 195 ILE A CA 1
ATOM 1438 C C . ILE A 1 195 ? -3.207 -2.985 13.780 1.00 93.69 195 ILE A C 1
ATOM 1440 O O . ILE A 1 195 ? -3.543 -3.634 12.790 1.00 93.69 195 ILE A O 1
ATOM 1444 N N . PRO A 1 196 ? -3.998 -2.040 14.320 1.00 95.50 196 PRO A N 1
ATOM 1445 C CA . PRO A 1 196 ? -5.219 -1.590 13.677 1.00 95.50 196 PRO A CA 1
ATOM 1446 C C . PRO A 1 196 ? -4.992 -1.065 12.258 1.00 95.50 196 PRO A C 1
ATOM 1448 O O . PRO A 1 196 ? -4.041 -0.325 11.998 1.00 95.50 196 PRO A O 1
ATOM 1451 N N . VAL A 1 197 ? -5.919 -1.404 11.368 1.00 97.75 197 VAL A N 1
ATOM 1452 C CA . VAL A 1 197 ? -6.108 -0.762 10.067 1.00 97.75 197 VAL A CA 1
ATOM 1453 C C . VAL A 1 197 ? -7.354 0.095 10.158 1.00 97.75 197 VAL A C 1
ATOM 1455 O O . VAL A 1 197 ? -8.438 -0.411 10.458 1.00 97.75 197 VAL A O 1
ATOM 1458 N N . PHE A 1 198 ? -7.198 1.387 9.917 1.00 98.50 198 PHE A N 1
ATOM 1459 C CA . PHE A 1 198 ? -8.272 2.365 9.965 1.00 98.50 198 PHE A CA 1
ATOM 1460 C C . PHE A 1 198 ? -8.709 2.718 8.551 1.00 98.50 198 PHE A C 1
ATOM 1462 O O . PHE A 1 198 ? -7.867 3.070 7.731 1.00 98.50 198 PHE A O 1
ATOM 1469 N N . ALA A 1 199 ? -10.012 2.661 8.275 1.00 98.56 199 ALA A N 1
ATOM 1470 C CA . ALA A 1 199 ? -10.585 3.266 7.080 1.00 98.56 199 ALA A CA 1
ATOM 1471 C C . ALA A 1 199 ? -11.204 4.623 7.395 1.00 98.56 199 ALA A C 1
ATOM 1473 O O . ALA A 1 199 ? -11.903 4.766 8.400 1.00 98.56 199 ALA A O 1
ATOM 1474 N N . PHE A 1 200 ? -11.005 5.579 6.492 1.00 98.25 200 PHE A N 1
ATOM 1475 C CA . PHE A 1 200 ? -11.477 6.963 6.629 1.00 98.25 200 PHE A CA 1
ATOM 1476 C C . PHE A 1 200 ? -12.563 7.315 5.617 1.00 98.25 200 PHE A C 1
ATOM 1478 O O . PHE A 1 200 ? -13.431 8.140 5.888 1.00 98.25 200 PHE A O 1
ATOM 1485 N N . THR A 1 201 ? -12.571 6.635 4.471 1.00 97.94 201 THR A N 1
ATOM 1486 C CA . THR A 1 201 ? -13.533 6.863 3.392 1.00 97.94 201 THR A CA 1
ATOM 1487 C C . THR A 1 201 ? -14.428 5.644 3.179 1.00 97.94 201 THR A C 1
ATOM 1489 O O . THR A 1 201 ? -14.135 4.530 3.626 1.00 97.94 201 THR A O 1
ATOM 1492 N N . LEU A 1 202 ? -15.531 5.828 2.445 1.00 97.69 202 LEU A N 1
ATOM 1493 C CA . LEU A 1 202 ? -16.374 4.707 2.023 1.00 97.69 202 LEU A CA 1
ATOM 1494 C C . LEU A 1 202 ? -15.612 3.734 1.106 1.00 97.69 202 LEU A C 1
ATOM 1496 O O . LEU A 1 202 ? -15.835 2.528 1.183 1.00 97.69 202 LEU A O 1
ATOM 1500 N N . ALA A 1 203 ? -14.697 4.247 0.278 1.00 97.00 203 ALA A N 1
ATOM 1501 C CA . ALA A 1 203 ? -13.864 3.443 -0.609 1.00 97.00 203 ALA A CA 1
ATOM 1502 C C . ALA A 1 203 ? -12.883 2.563 0.189 1.00 97.00 203 ALA A C 1
ATOM 1504 O O . ALA A 1 203 ? -12.853 1.348 -0.010 1.00 97.00 203 ALA A O 1
ATOM 1505 N N . GLY A 1 204 ? -12.181 3.133 1.176 1.00 98.19 204 GLY A N 1
ATOM 1506 C CA . GLY A 1 204 ? -11.337 2.366 2.099 1.00 98.19 204 GLY A CA 1
ATOM 1507 C C . GLY A 1 204 ? -12.144 1.349 2.911 1.00 98.19 204 GLY A C 1
ATOM 1508 O O . GLY A 1 204 ? -11.773 0.180 3.017 1.00 98.19 204 GLY A O 1
ATOM 1509 N N . LYS A 1 205 ? -13.321 1.746 3.412 1.00 98.19 205 LYS A N 1
ATOM 1510 C CA . LYS A 1 205 ? -14.231 0.829 4.113 1.00 98.19 205 LYS A CA 1
ATOM 1511 C C . LYS A 1 205 ? -14.638 -0.352 3.229 1.00 98.19 205 LYS A C 1
ATOM 1513 O O . LYS A 1 205 ? -14.679 -1.479 3.717 1.00 98.19 205 LYS A O 1
ATOM 1518 N N . ARG A 1 206 ? -14.920 -0.111 1.945 1.00 98.25 206 ARG A N 1
ATOM 1519 C CA . ARG A 1 206 ? -15.264 -1.158 0.976 1.00 98.25 206 ARG A CA 1
ATOM 1520 C C . ARG A 1 206 ? -14.115 -2.148 0.789 1.00 98.25 206 ARG A C 1
ATOM 1522 O O . ARG A 1 206 ? -14.379 -3.342 0.830 1.00 98.25 206 ARG A O 1
ATOM 1529 N N . LEU A 1 207 ? -12.871 -1.680 0.668 1.00 98.19 207 LEU A N 1
ATOM 1530 C CA . LEU A 1 207 ? -11.701 -2.564 0.592 1.00 98.19 207 LEU A CA 1
ATOM 1531 C C . LEU A 1 207 ? -11.525 -3.438 1.837 1.00 98.19 207 LEU A C 1
ATOM 1533 O O . LEU A 1 207 ? -11.291 -4.638 1.721 1.00 98.19 207 LEU A O 1
ATOM 1537 N N . LEU A 1 208 ? -11.651 -2.860 3.033 1.00 97.69 208 LEU A N 1
ATOM 1538 C CA . LEU A 1 208 ? -11.517 -3.637 4.267 1.00 97.69 208 LEU A CA 1
ATOM 1539 C C . LEU A 1 208 ? -12.596 -4.714 4.382 1.00 97.69 208 LEU A C 1
ATOM 1541 O O . LEU A 1 208 ? -12.305 -5.854 4.740 1.00 97.69 208 LEU A O 1
ATOM 1545 N N . LEU A 1 209 ? -13.841 -4.372 4.051 1.00 98.06 209 LEU A N 1
ATOM 1546 C CA . LEU A 1 209 ? -14.930 -5.346 4.029 1.00 98.06 209 LEU A CA 1
ATOM 1547 C C . LEU A 1 209 ? -14.726 -6.406 2.945 1.00 98.06 209 LEU A C 1
ATOM 1549 O O . LEU A 1 209 ? -15.031 -7.566 3.197 1.00 98.06 209 LEU A O 1
ATOM 1553 N N . ASN A 1 210 ? -14.158 -6.035 1.794 1.00 98.12 210 ASN A N 1
ATOM 1554 C CA . ASN A 1 210 ? -13.754 -6.990 0.770 1.00 98.12 210 ASN A CA 1
ATOM 1555 C C . ASN A 1 210 ? -12.769 -8.012 1.343 1.00 98.12 210 ASN A C 1
ATOM 1557 O O . ASN A 1 210 ? -13.030 -9.207 1.301 1.00 98.12 210 ASN A O 1
ATOM 1561 N N . ARG A 1 211 ? -11.706 -7.555 2.014 1.00 97.00 211 ARG A N 1
ATOM 1562 C CA . ARG A 1 211 ? -10.762 -8.458 2.684 1.00 97.00 211 ARG A CA 1
ATOM 1563 C C . ARG A 1 211 ? -11.444 -9.370 3.705 1.00 97.00 211 ARG A C 1
ATOM 1565 O O . ARG A 1 211 ? -11.130 -10.553 3.780 1.00 97.00 211 ARG A O 1
ATOM 1572 N N . ALA A 1 212 ? -12.397 -8.853 4.478 1.00 96.69 212 ALA A N 1
ATOM 1573 C CA . ALA A 1 212 ? -13.147 -9.674 5.426 1.00 96.69 212 ALA A CA 1
ATOM 1574 C C . ALA A 1 212 ? -13.968 -10.791 4.753 1.00 96.69 212 ALA A C 1
ATOM 1576 O O . ALA A 1 212 ? -14.124 -11.845 5.363 1.00 96.69 212 ALA A O 1
ATOM 1577 N N . LEU A 1 213 ? -14.449 -10.600 3.517 1.00 96.50 213 LEU A N 1
ATOM 1578 C CA . LEU A 1 213 ? -15.134 -11.652 2.749 1.00 96.50 213 LEU A CA 1
ATOM 1579 C C . LEU A 1 213 ? -14.184 -12.787 2.335 1.00 96.50 213 LEU A C 1
ATOM 1581 O O . LEU A 1 213 ? -14.589 -13.946 2.334 1.00 96.50 213 LEU A O 1
ATOM 1585 N N . HIS A 1 214 ? -12.924 -12.468 2.026 1.00 94.75 214 HIS A N 1
ATOM 1586 C CA . HIS A 1 214 ? -11.898 -13.446 1.631 1.00 94.75 214 HIS A CA 1
ATOM 1587 C C . HIS A 1 214 ? -11.176 -14.081 2.830 1.00 94.75 214 HIS A C 1
ATOM 1589 O O . HIS A 1 214 ? -10.455 -15.075 2.690 1.00 94.75 214 HIS A O 1
ATOM 1595 N N . PHE A 1 215 ? -11.360 -13.532 4.032 1.00 92.56 215 PHE A N 1
ATOM 1596 C CA . PHE A 1 215 ? -10.703 -14.025 5.230 1.00 92.56 215 PHE A CA 1
ATOM 1597 C C . PHE A 1 215 ? -11.340 -15.336 5.709 1.00 92.56 215 PHE A C 1
ATOM 1599 O O . PHE A 1 215 ? -12.489 -15.381 6.138 1.00 92.56 215 PHE A O 1
ATOM 1606 N N . LYS A 1 216 ? -10.572 -16.429 5.653 1.00 91.12 216 LYS A N 1
ATOM 1607 C CA . LYS A 1 216 ? -11.086 -17.791 5.896 1.00 91.12 216 LYS A CA 1
ATOM 1608 C C . LYS A 1 216 ? -11.496 -18.057 7.345 1.00 91.12 216 LYS A C 1
ATOM 1610 O O . LYS A 1 216 ? -12.328 -18.926 7.594 1.00 91.12 216 LYS A O 1
ATOM 1615 N N . ALA A 1 217 ? -10.866 -17.381 8.304 1.00 92.69 217 ALA A N 1
ATOM 1616 C CA . ALA A 1 217 ? -11.172 -17.589 9.713 1.00 92.69 217 ALA A CA 1
ATOM 1617 C C . ALA A 1 217 ? -12.420 -16.785 10.126 1.00 92.69 217 ALA A C 1
ATOM 1619 O O . ALA A 1 217 ? -12.645 -15.698 9.595 1.00 92.69 217 ALA A O 1
ATOM 1620 N N . PRO A 1 218 ? -13.217 -17.274 11.094 1.00 94.44 218 PRO A N 1
ATOM 1621 C CA . PRO A 1 218 ? -14.387 -16.550 11.578 1.00 94.44 218 PRO A CA 1
ATOM 1622 C C . PRO A 1 218 ? -14.040 -15.145 12.083 1.00 94.44 218 PRO A C 1
ATOM 1624 O O . PRO A 1 218 ? -13.049 -14.952 12.791 1.00 94.44 218 PRO A O 1
ATOM 1627 N N . LEU A 1 219 ? -14.897 -14.175 11.762 1.00 95.19 219 LEU A N 1
ATOM 1628 C CA . LEU A 1 219 ? -14.770 -12.783 12.187 1.00 95.19 219 LEU A CA 1
ATOM 1629 C C . LEU A 1 219 ? -15.962 -12.368 13.051 1.00 95.19 219 LEU A C 1
ATOM 1631 O O . LEU A 1 219 ? -17.094 -12.792 12.824 1.00 95.19 219 LEU A O 1
ATOM 1635 N N . VAL A 1 220 ? -15.707 -11.489 14.021 1.00 94.19 220 VAL A N 1
ATOM 1636 C CA . VAL A 1 220 ? -16.744 -10.787 14.785 1.00 94.19 220 VAL A CA 1
ATOM 1637 C C . VAL A 1 220 ? -16.711 -9.306 14.427 1.00 94.19 220 VAL A C 1
ATOM 1639 O O . VAL A 1 220 ? -15.646 -8.693 14.377 1.00 94.19 220 VAL A O 1
ATOM 1642 N N . MET A 1 221 ? -17.883 -8.724 14.188 1.00 93.44 221 MET A N 1
ATOM 1643 C CA . MET A 1 221 ? -18.044 -7.300 13.908 1.00 93.44 221 MET A CA 1
ATOM 1644 C C . MET A 1 221 ? -19.146 -6.740 14.798 1.00 93.44 221 MET A C 1
ATOM 1646 O O . MET A 1 221 ? -20.264 -7.249 14.813 1.00 93.44 221 MET A O 1
ATOM 1650 N N . HIS A 1 222 ? -18.839 -5.682 15.539 1.00 93.75 222 HIS A N 1
ATOM 1651 C CA . HIS A 1 222 ? -19.804 -4.992 16.385 1.00 93.75 222 HIS A CA 1
ATOM 1652 C C . HIS A 1 222 ? -19.519 -3.492 16.393 1.00 93.75 222 HIS A C 1
ATOM 1654 O O . HIS A 1 222 ? -18.442 -3.035 16.011 1.00 93.75 222 HIS A O 1
ATOM 1660 N N . ARG A 1 223 ? -20.495 -2.706 16.846 1.00 93.94 223 ARG A N 1
ATOM 1661 C CA . ARG A 1 223 ? -20.304 -1.271 17.061 1.00 93.94 223 ARG A CA 1
ATOM 1662 C C . ARG A 1 223 ? -19.372 -1.045 18.256 1.00 93.94 223 ARG A C 1
ATOM 1664 O O . ARG A 1 223 ? -19.557 -1.669 19.299 1.00 93.94 223 ARG A O 1
ATOM 1671 N N . ALA A 1 224 ? -18.415 -0.133 18.112 1.00 92.81 224 ALA A N 1
ATOM 1672 C CA . ALA A 1 224 ? -17.494 0.290 19.165 1.00 92.81 224 ALA A CA 1
ATOM 1673 C C . ALA A 1 224 ? -17.104 1.765 18.975 1.00 92.81 224 ALA A C 1
ATOM 1675 O O . ALA A 1 224 ? -17.280 2.315 17.887 1.00 92.81 224 ALA A O 1
ATOM 1676 N N . ALA A 1 225 ? -16.576 2.393 20.027 1.00 93.12 225 ALA A N 1
ATOM 1677 C CA . ALA A 1 225 ? -15.811 3.629 19.882 1.00 93.12 225 ALA A CA 1
ATOM 1678 C C . ALA A 1 225 ? -14.413 3.292 19.341 1.00 93.12 225 ALA A C 1
ATOM 1680 O O . ALA A 1 225 ? -13.847 2.263 19.718 1.00 93.12 225 ALA A O 1
ATOM 1681 N N . LEU A 1 226 ? -13.880 4.137 18.458 1.00 94.69 226 LEU A N 1
ATOM 1682 C CA . LEU A 1 226 ? -12.569 3.949 17.840 1.00 94.69 226 LEU A CA 1
ATOM 1683 C C . LEU A 1 226 ? -11.565 4.994 18.358 1.00 94.69 226 LEU A C 1
ATOM 1685 O O . LEU A 1 226 ? -11.961 6.133 18.621 1.00 94.69 226 LEU A O 1
ATOM 1689 N N . PRO A 1 227 ? -10.278 4.628 18.498 1.00 95.12 227 PRO A N 1
ATOM 1690 C CA . PRO A 1 227 ? -9.705 3.304 18.230 1.00 95.12 227 PRO A CA 1
ATOM 1691 C C . PRO A 1 227 ? -9.991 2.278 19.345 1.00 95.12 227 PRO A C 1
ATOM 1693 O O . PRO A 1 227 ? -9.955 2.598 20.531 1.00 95.12 227 PRO A O 1
ATOM 1696 N N . LEU A 1 228 ? -10.194 1.012 18.974 1.00 94.31 228 LEU A N 1
ATOM 1697 C CA . LEU A 1 228 ? -10.177 -0.116 19.908 1.00 94.31 228 LEU A CA 1
ATOM 1698 C C . LEU A 1 228 ? -8.752 -0.685 19.979 1.00 94.31 228 LEU A C 1
ATOM 1700 O O . LEU A 1 228 ? -8.383 -1.545 19.178 1.00 94.31 228 LEU A O 1
ATOM 1704 N N . ALA A 1 229 ? -7.949 -0.197 20.925 1.00 91.50 229 ALA A N 1
ATOM 1705 C CA . ALA A 1 229 ? -6.548 -0.592 21.094 1.00 91.50 229 ALA A CA 1
ATOM 1706 C C . ALA A 1 229 ? -6.208 -0.834 22.583 1.00 91.50 229 ALA A C 1
ATOM 1708 O O . ALA A 1 229 ? -5.666 0.051 23.239 1.00 91.50 229 ALA A O 1
ATOM 1709 N N . PRO A 1 230 ? -6.536 -2.013 23.145 1.00 92.50 230 PRO A N 1
ATOM 1710 C CA . PRO A 1 230 ? -6.158 -2.385 24.510 1.00 92.50 230 PRO A CA 1
ATOM 1711 C C . PRO A 1 230 ? -4.635 -2.379 24.683 1.00 92.50 230 PRO A C 1
ATOM 1713 O O . PRO A 1 230 ? -3.937 -2.937 23.838 1.00 92.50 230 PRO A O 1
ATOM 1716 N N . GLU A 1 231 ? -4.130 -1.749 25.750 1.00 89.12 231 GLU A N 1
ATOM 1717 C CA . GLU A 1 231 ? -2.692 -1.546 26.014 1.00 89.12 231 GLU A CA 1
ATOM 1718 C C . GLU A 1 231 ? -1.871 -2.842 25.965 1.00 89.12 231 GLU A C 1
ATOM 1720 O O . GLU A 1 231 ? -0.804 -2.871 25.357 1.00 89.12 231 GLU A O 1
ATOM 1725 N N . ASP A 1 232 ? -2.403 -3.936 26.513 1.00 92.81 232 ASP A N 1
ATOM 1726 C CA . ASP A 1 232 ? -1.763 -5.255 26.582 1.00 92.81 232 ASP A CA 1
ATOM 1727 C C . ASP A 1 232 ? -1.580 -5.934 25.216 1.00 92.81 232 ASP A C 1
ATOM 1729 O O . ASP A 1 232 ? -0.808 -6.884 25.086 1.00 92.81 232 ASP A O 1
ATOM 1733 N N . LYS A 1 233 ? -2.286 -5.454 24.186 1.00 92.56 233 LYS A N 1
ATOM 1734 C CA . LYS A 1 233 ? -2.237 -6.007 22.826 1.00 92.56 233 LYS A CA 1
ATOM 1735 C C . LYS A 1 233 ? -1.432 -5.156 21.857 1.00 92.56 233 LYS A C 1
ATOM 1737 O O . LYS A 1 233 ? -1.271 -5.570 20.705 1.00 92.56 233 LYS A O 1
ATOM 1742 N N . GLN A 1 234 ? -0.978 -3.976 22.272 1.00 91.81 234 GLN A N 1
ATOM 1743 C CA . GLN A 1 234 ? -0.263 -3.053 21.394 1.00 91.81 234 GLN A CA 1
ATOM 1744 C C . GLN A 1 234 ? 1.214 -3.454 21.245 1.00 91.81 234 GLN A C 1
ATOM 1746 O O . GLN A 1 234 ? 1.772 -4.111 22.126 1.00 91.81 234 GLN A O 1
ATOM 1751 N N . PRO A 1 235 ? 1.876 -3.064 20.140 1.00 89.12 235 PRO A N 1
ATOM 1752 C CA . PRO A 1 235 ? 3.318 -3.197 20.009 1.00 89.12 235 PRO A CA 1
ATOM 1753 C C . PRO A 1 235 ? 4.028 -2.457 21.144 1.00 89.12 235 PRO A C 1
ATOM 1755 O O . PRO A 1 235 ? 3.584 -1.391 21.562 1.00 89.12 235 PRO A O 1
ATOM 1758 N N . SER A 1 236 ? 5.150 -3.002 21.605 1.00 86.88 236 SER A N 1
ATOM 1759 C CA . SER A 1 236 ? 6.015 -2.351 22.586 1.00 86.88 236 SER A CA 1
ATOM 1760 C C . SER A 1 236 ? 7.443 -2.260 22.030 1.00 86.88 236 SER A C 1
ATOM 1762 O O . SER A 1 236 ? 7.991 -3.297 21.645 1.00 86.88 236 SER A O 1
ATOM 1764 N N . PRO A 1 237 ? 8.051 -1.060 21.961 1.00 89.12 237 PRO A N 1
ATOM 1765 C CA . PRO A 1 237 ? 7.478 0.232 22.349 1.00 89.12 237 PRO A CA 1
ATOM 1766 C C . PRO A 1 237 ? 6.453 0.771 21.330 1.00 89.12 237 PRO A C 1
ATOM 1768 O O . PRO A 1 237 ? 6.531 0.471 20.139 1.00 89.12 237 PRO A O 1
ATOM 1771 N N . LEU A 1 238 ? 5.530 1.615 21.807 1.00 88.25 238 LEU A N 1
ATOM 1772 C CA . LEU A 1 238 ? 4.807 2.572 20.961 1.00 88.25 238 LEU A CA 1
ATOM 1773 C C . LEU A 1 238 ? 5.626 3.854 20.855 1.00 88.25 238 LEU A C 1
ATOM 1775 O O . LEU A 1 238 ? 5.976 4.444 21.885 1.00 88.25 238 LEU A O 1
ATOM 1779 N N . VAL A 1 239 ? 5.882 4.267 19.618 1.00 87.06 239 VAL A N 1
ATOM 1780 C CA . VAL A 1 239 ? 6.728 5.407 19.254 1.00 87.06 239 VAL A CA 1
ATOM 1781 C C . VAL A 1 239 ? 5.870 6.538 18.712 1.00 87.06 239 VAL A C 1
ATOM 1783 O O . VAL A 1 239 ? 4.948 6.259 17.906 1.00 87.06 239 VAL A O 1
#

Secondary structure (DSSP, 8-state):
-HHHHHHHHHHH-TTSTT---------STT-HHHHHHHHHHTTS-SEEEEEETTTEEEEE--HHHHHHHHTT----S-----HHHHHHHHTTT-EES-TT----HHHHHHHHHHTT-SSEEEEEEGGGHHHHHHHHHTHHHHTS--EEEEE--TT--HHHHHHHHHH-SEEE-TT-HHIIIIIGGG-SEEE-SSS-EEE-SHHHHHHHHHHHHH--S--------S----GGGS-SS--